Protein 5Z11 (pdb70)

Foldseek 3Di:
DDDAAEDEWFDKDKAFFPPDDDQFKKWKWWQDVVGIGGAFIHGQQHTPGGPDDPVQWDFDCPPSGTIIIGRTDDQVPPFGKMWMWGDDPNDTDTTDIHGYHYDD/DAEDEWFDKDKDFFPDDDDQFKKWKWWQDPVGIGGAFIDGQQHTDGGPDDPVAWDFDCPPRGTMIMGRTDDQVPPFGKMWMWTDDPNDTDITDIDGYHYD

Radius of gyration: 17.41 Å; Cα contacts (8 Å, |Δi|>4): 482; chains: 2; bounding box: 46×42×44 Å

Secondary structure (DSSP, 8-state):
----EEE-TT--EEE---SPP-S--EEEEEEETTEEEEEEEEETTEEEEE-S-TTTEEEE-GGG--EEEESS--HHHH-EEEEEEEEETTEEEEPPPEEEEE--/-EE--TT--EEE---PPP-S--EEEEEEETTEEEEEEEEETTEEEEE-S-TTTEEEE-GGGS-EEEESS--HHHH-EEEEEEEEETTEEEE---EEEE--

Nearest PDB structures (foldseek):
  5z11-assembly1_B  TM=1.006E+00  e=3.125E-18  Ctenopharyngodon idella
  4nhu-assembly2_D  TM=8.038E-01  e=1.994E-06  unclassified
  6dfx-assembly2_J  TM=8.408E-01  e=5.253E-06  Homo sapiens
  2aq1-assembly3_E  TM=8.014E-01  e=2.906E-06  Mus musculus
  8xub-assembly4_H  TM=8.271E-01  e=7.657E-06  Homo sapiens

Solvent-accessible surface area: 11193 Å² total; per-residue (Å²): 126,79,106,48,152,100,17,114,94,44,60,141,2,117,3,85,21,110,39,195,91,67,35,36,24,18,0,4,0,16,13,33,128,173,17,22,58,12,1,0,0,5,89,52,52,90,78,92,41,64,72,26,77,92,130,104,29,50,26,36,55,106,112,48,106,15,37,0,29,2,84,47,0,94,63,152,76,3,18,7,19,4,3,5,0,14,38,87,79,62,32,1,91,36,6,44,37,34,46,2,68,11,98,167,79,141,111,11,145,105,40,74,170,4,102,3,67,33,111,41,173,178,63,40,37,19,18,0,5,0,10,10,33,78,201,16,22,55,13,2,0,0,5,89,70,57,90,86,93,41,61,74,28,77,84,124,104,26,57,22,35,48,109,104,85,100,24,18,0,32,3,97,48,0,89,85,201,68,3,20,8,26,4,4,5,0,11,44,80,73,63,32,2,86,38,9,40,56,38,139,1,57,12,157

InterPro domains:
  IPR007110 Immunoglobulin-like domain [PS50835] (25-106)
  IPR013106 Immunoglobulin V-set domain [PF07686] (24-115)
  IPR013783 Immunoglobulin-like fold [G3DSA:2.60.40.10] (18-117)
  IPR015468 CD8 alpha subunit [PTHR10441] (17-199)
  IPR036179 Immunoglobulin-like domain superfamily [SSF48726] (21-116)

Organism: Ctenopharyngodon idella (NCBI:txid7959)

B-factor: mean 51.98, std 17.8, range [22.5, 129.47]

Sequence (204 aa):
GVSARIYKEGEKVQVDCDLKQSGTLTFWFRINSKGADYLFSVKSADIKENDLNSEHYTVNTNSGKVQLDIKSFKKKTDSGVYVCCAAMNSNKLFFGGLTRIEGEPARIYKEGEKVQVDCDLKQSGTLTFWFRINSKGADYLFSVKSADIKENDLNSEHYTVNTNSGKVQLDIKSFKKKTDSGVYVCAAMNSNKLFFGGLTRIEGE

Structure (mmCIF, N/CA/C/O backbone):
data_5Z11
#
_entry.id   5Z11
#
_cell.length_a   47.910
_cell.length_b   47.910
_cell.length_c   242.970
_cell.angle_alpha   90.00
_cell.angle_beta   90.00
_cell.angle_gamma   90.00
#
_symmetry.space_group_name_H-M   'P 41 21 2'
#
loop_
_entity.id
_entity.type
_entity.pdbx_description
1 polymer 'CD8 alpha chain'
2 water water
#
loop_
_atom_site.group_PDB
_atom_site.id
_atom_site.type_symbol
_atom_site.label_atom_id
_atom_site.label_alt_id
_atom_site.label_comp_id
_atom_site.label_asym_id
_atom_site.label_entity_id
_atom_site.label_seq_id
_atom_site.pdbx_PDB_ins_code
_atom_site.Cartn_x
_atom_site.Cartn_y
_atom_site.Cartn_z
_atom_site.occupancy
_atom_site.B_iso_or_equiv
_atom_site.auth_seq_id
_atom_site.auth_comp_id
_atom_site.auth_asym_id
_atom_site.auth_atom_id
_atom_site.pdbx_PDB_model_num
ATOM 1 N N . GLY A 1 6 ? -1.871 13.083 1.961 1.00 63.56 7 GLY A N 1
ATOM 2 C CA . GLY A 1 6 ? -1.490 11.614 1.968 1.00 67.14 7 GLY A CA 1
ATOM 3 C C . GLY A 1 6 ? -0.439 11.206 3.005 1.00 66.92 7 GLY A C 1
ATOM 4 O O . GLY A 1 6 ? -0.177 11.964 3.946 1.00 72.33 7 GLY A O 1
ATOM 5 N N . VAL A 1 7 ? 0.153 10.011 2.839 1.00 61.35 8 VAL A N 1
ATOM 6 C CA . VAL A 1 7 ? 1.170 9.455 3.768 1.00 55.25 8 VAL A CA 1
ATOM 7 C C . VAL A 1 7 ? 2.242 8.666 3.019 1.00 49.02 8 VAL A C 1
ATOM 8 O O . VAL A 1 7 ? 1.907 7.710 2.321 1.00 48.69 8 VAL A O 1
ATOM 12 N N . SER A 1 8 ? 3.526 8.990 3.159 1.00 50.45 9 SER A N 1
ATOM 13 C CA . SER A 1 8 ? 4.538 8.239 2.382 1.00 54.95 9 SER A CA 1
ATOM 14 C C . SER A 1 8 ? 4.851 6.889 3.020 1.00 52.27 9 SER A C 1
ATOM 15 O O . SER A 1 8 ? 4.772 6.742 4.211 1.00 54.14 9 SER A O 1
ATOM 18 N N . ALA A 1 9 ? 5.125 5.902 2.178 1.00 47.38 10 ALA A N 1
ATOM 19 C CA . ALA A 1 9 ? 5.353 4.512 2.570 1.00 43.31 10 ALA A CA 1
ATOM 20 C C . ALA A 1 9 ? 6.271 3.795 1.559 1.00 47.87 10 ALA A C 1
ATOM 21 O O . ALA A 1 9 ? 6.481 4.272 0.437 1.00 50.07 10 ALA A O 1
ATOM 23 N N . ARG A 1 10 ? 6.821 2.659 1.968 1.00 45.96 11 ARG A N 1
ATOM 24 C CA . ARG A 1 10 ? 7.568 1.770 1.104 1.00 45.19 11 ARG A CA 1
ATOM 25 C C . ARG A 1 10 ? 6.868 0.431 0.920 1.00 46.60 11 ARG A C 1
ATOM 26 O O . ARG A 1 10 ? 6.328 -0.154 1.864 1.00 38.19 11 ARG A O 1
ATOM 34 N N . ILE A 1 11 ? 6.882 -0.034 -0.330 1.00 47.75 12 ILE A N 1
ATOM 35 C CA . ILE A 1 11 ? 6.158 -1.214 -0.749 1.00 49.09 12 ILE A CA 1
ATOM 36 C C . ILE A 1 11 ? 7.190 -2.258 -1.005 1.00 44.92 12 ILE A C 1
ATOM 37 O O . ILE A 1 11 ? 8.228 -1.965 -1.600 1.00 45.00 12 ILE A O 1
ATOM 42 N N . TYR A 1 12 ? 6.910 -3.467 -0.501 1.00 50.10 13 TYR A N 1
ATOM 43 C CA . TYR A 1 12 ? 7.838 -4.614 -0.565 1.00 44.62 13 TYR A CA 1
ATOM 44 C C . TYR A 1 12 ? 7.074 -5.827 -1.085 1.00 44.14 13 TYR A C 1
ATOM 45 O O . TYR A 1 12 ? 5.903 -6.045 -0.737 1.00 48.73 13 TYR A O 1
ATOM 54 N N . LYS A 1 13 ? 7.751 -6.650 -1.885 1.00 55.93 14 LYS A N 1
ATOM 55 C CA . LYS A 1 13 ? 7.219 -7.942 -2.323 1.00 58.96 14 LYS A CA 1
ATOM 56 C C . LYS A 1 13 ? 7.559 -8.953 -1.248 1.00 59.75 14 LYS A C 1
ATOM 57 O O . LYS A 1 13 ? 8.535 -8.753 -0.508 1.00 56.20 14 LYS A O 1
ATOM 63 N N . GLU A 1 14 ? 6.777 -10.036 -1.184 1.00 52.73 15 GLU A N 1
ATOM 64 C CA . GLU A 1 14 ? 7.032 -11.122 -0.274 1.00 55.79 15 GLU A CA 1
ATOM 65 C C . GLU A 1 14 ? 8.436 -11.589 -0.489 1.00 52.08 15 GLU A C 1
ATOM 66 O O . GLU A 1 14 ? 8.868 -11.651 -1.614 1.00 50.53 15 GLU A O 1
ATOM 72 N N . GLY A 1 15 ? 9.186 -11.824 0.589 1.00 57.44 16 GLY A N 1
ATOM 73 C CA . GLY A 1 15 ? 10.565 -12.360 0.490 1.00 49.81 16 GLY A CA 1
ATOM 74 C C . GLY A 1 15 ? 11.659 -11.331 0.277 1.00 55.48 16 GLY A C 1
ATOM 75 O O . GLY A 1 15 ? 12.859 -11.680 0.327 1.00 47.91 16 GLY A O 1
ATOM 76 N N . GLU A 1 16 ? 11.314 -10.059 0.049 1.00 50.69 17 GLU A N 1
ATOM 77 C CA . GLU A 1 16 ? 12.375 -9.031 -0.004 1.00 53.53 17 GLU A CA 1
ATOM 78 C C . GLU A 1 16 ? 12.994 -8.787 1.431 1.00 49.36 17 GLU A C 1
ATOM 79 O O . GLU A 1 16 ? 12.289 -8.886 2.443 1.00 44.25 17 GLU A O 1
ATOM 85 N N . LYS A 1 17 ? 14.288 -8.465 1.485 1.00 56.53 18 LYS A N 1
ATOM 86 C CA . LYS A 1 17 ? 14.951 -7.866 2.646 1.00 59.04 18 LYS A CA 1
ATOM 87 C C . LYS A 1 17 ? 14.366 -6.463 2.876 1.00 62.02 18 LYS A C 1
ATOM 88 O O . LYS A 1 17 ? 14.096 -5.756 1.914 1.00 59.63 18 LYS A O 1
ATOM 94 N N . VAL A 1 18 ? 14.218 -6.070 4.147 1.00 53.08 19 VAL A N 1
ATOM 95 C CA . VAL A 1 18 ? 13.854 -4.726 4.540 1.00 46.12 19 VAL A CA 1
ATOM 96 C C . VAL A 1 18 ? 14.835 -4.236 5.579 1.00 42.53 19 VAL A C 1
ATOM 97 O O . VAL A 1 18 ? 15.136 -4.941 6.508 1.00 44.70 19 VAL A O 1
ATOM 101 N N . GLN A 1 19 ? 15.316 -3.024 5.441 1.00 42.94 20 GLN A N 1
ATOM 102 C CA . GLN A 1 19 ? 16.167 -2.404 6.453 1.00 51.18 20 GLN A CA 1
ATOM 103 C C . GLN A 1 19 ? 15.326 -1.273 7.002 1.00 52.23 20 GLN A C 1
ATOM 104 O O . GLN A 1 19 ? 14.930 -0.415 6.207 1.00 49.50 20 GLN A O 1
ATOM 110 N N . VAL A 1 20 ? 15.099 -1.238 8.326 1.00 44.80 21 VAL A N 1
ATOM 111 C CA . VAL A 1 20 ? 14.427 -0.094 8.994 1.00 40.35 21 VAL A CA 1
ATOM 112 C C . VAL A 1 20 ? 15.414 0.738 9.766 1.00 37.51 21 VAL A C 1
ATOM 113 O O . VAL A 1 20 ? 16.113 0.229 10.666 1.00 36.24 21 VAL A O 1
ATOM 117 N N . ASP A 1 21 ? 15.462 2.019 9.457 1.00 37.84 22 ASP A N 1
ATOM 118 C CA . ASP A 1 21 ? 16.359 2.958 10.164 1.00 44.91 22 ASP A CA 1
ATOM 119 C C . ASP A 1 21 ? 15.653 3.841 11.234 1.00 44.01 22 ASP A C 1
ATOM 120 O O . ASP A 1 21 ? 14.449 3.865 11.344 1.00 42.81 22 ASP A O 1
ATOM 125 N N . CYS A 1 22 ? 16.466 4.572 11.979 1.00 49.80 23 CYS A N 1
ATOM 126 C CA . CYS A 1 22 ? 16.054 5.487 13.010 1.00 49.51 23 CYS A CA 1
ATOM 127 C C . CYS A 1 22 ? 16.839 6.793 12.841 1.00 50.02 23 CYS A C 1
ATOM 128 O O . CYS A 1 22 ? 18.054 6.814 13.031 1.00 42.93 23 CYS A O 1
ATOM 131 N N . ASP A 1 23 ? 16.133 7.891 12.552 1.00 49.34 24 ASP A N 1
ATOM 132 C CA . ASP A 1 23 ? 16.785 9.216 12.380 1.00 48.06 24 ASP A CA 1
ATOM 133 C C . ASP A 1 23 ? 16.982 10.013 13.672 1.00 50.62 24 ASP A C 1
ATOM 134 O O . ASP A 1 23 ? 17.279 11.206 13.622 1.00 55.01 24 ASP A O 1
ATOM 139 N N . LEU A 1 24 ? 16.770 9.404 14.835 1.00 47.16 25 LEU A N 1
ATOM 140 C CA . LEU A 1 24 ? 17.103 10.080 16.072 1.00 51.99 25 LEU A CA 1
ATOM 141 C C . LEU A 1 24 ? 18.627 10.372 16.126 1.00 55.26 25 LEU A C 1
ATOM 142 O O . LEU A 1 24 ? 19.458 9.557 15.731 1.00 49.91 25 LEU A O 1
ATOM 147 N N . LYS A 1 25 ? 18.982 11.537 16.629 1.00 62.16 26 LYS A N 1
ATOM 148 C CA . LYS A 1 25 ? 20.376 11.878 16.846 1.00 62.63 26 LYS A CA 1
ATOM 149 C C . LYS A 1 25 ? 20.926 10.837 17.802 1.00 63.31 26 LYS A C 1
ATOM 150 O O . LYS A 1 25 ? 20.273 10.489 18.772 1.00 57.11 26 LYS A O 1
ATOM 156 N N . GLN A 1 26 ? 22.105 10.296 17.514 1.00 68.70 27 GLN A N 1
ATOM 157 C CA . GLN A 1 26 ? 22.710 9.284 18.401 1.00 71.84 27 GLN A CA 1
ATOM 158 C C . GLN A 1 26 ? 23.175 10.006 19.670 1.00 62.47 27 GLN A C 1
ATOM 159 O O . GLN A 1 26 ? 23.889 10.984 19.604 1.00 70.72 27 GLN A O 1
ATOM 165 N N . SER A 1 27 ? 22.606 9.597 20.785 1.00 57.35 28 SER A N 1
ATOM 166 C CA . SER A 1 27 ? 23.082 9.864 22.124 1.00 63.53 28 SER A CA 1
ATOM 167 C C . SER A 1 27 ? 23.158 8.456 22.720 1.00 60.42 28 SER A C 1
ATOM 168 O O . SER A 1 27 ? 22.984 7.459 22.011 1.00 70.68 28 SER A O 1
ATOM 171 N N . GLY A 1 28 ? 23.391 8.327 24.000 1.00 52.86 29 GLY A N 1
ATOM 172 C CA . GLY A 1 28 ? 23.549 6.960 24.555 1.00 51.35 29 GLY A CA 1
ATOM 173 C C . GLY A 1 28 ? 22.363 6.656 25.447 1.00 49.27 29 GLY A C 1
ATOM 174 O O . GLY A 1 28 ? 22.508 6.074 26.513 1.00 48.25 29 GLY A O 1
ATOM 175 N N . THR A 1 29 ? 21.190 7.051 24.976 1.00 44.84 30 THR A N 1
ATOM 176 C CA . THR A 1 29 ? 19.953 6.945 25.718 1.00 46.32 30 THR A CA 1
ATOM 177 C C . THR A 1 29 ? 19.215 5.700 25.263 1.00 38.54 30 THR A C 1
ATOM 178 O O . THR A 1 29 ? 19.187 5.323 24.072 1.00 34.38 30 THR A O 1
ATOM 182 N N . LEU A 1 30 ? 18.661 5.003 26.214 1.00 36.22 31 LEU A N 1
ATOM 183 C CA . LEU A 1 30 ? 17.877 3.818 25.890 1.00 33.66 31 LEU A CA 1
ATOM 184 C C . LEU A 1 30 ? 16.768 4.137 24.887 1.00 32.90 31 LEU A C 1
ATOM 185 O O . LEU A 1 30 ? 16.099 5.149 25.020 1.00 31.29 31 LEU A O 1
ATOM 190 N N . THR A 1 31 ? 16.611 3.298 23.869 1.00 32.45 32 THR A N 1
ATOM 191 C CA . THR A 1 31 ? 15.781 3.604 22.718 1.00 34.66 32 THR A CA 1
ATOM 192 C C . THR A 1 31 ? 14.940 2.374 22.410 1.00 38.07 32 THR A C 1
ATOM 193 O O . THR A 1 31 ? 15.493 1.283 22.259 1.00 33.12 32 THR A O 1
ATOM 197 N N . PHE A 1 32 ? 13.610 2.560 22.384 1.00 34.23 33 PHE A N 1
ATOM 198 C CA . PHE A 1 32 ? 12.662 1.449 22.235 1.00 31.76 33 PHE A CA 1
ATOM 199 C C . PHE A 1 32 ? 12.256 1.415 20.808 1.00 30.43 33 PHE A C 1
ATOM 200 O O . PHE A 1 32 ? 11.926 2.465 20.256 1.00 34.69 33 PHE A O 1
ATOM 208 N N . TRP A 1 33 ? 12.267 0.230 20.199 1.00 28.93 34 TRP A N 1
ATOM 209 C CA . TRP A 1 33 ? 11.821 0.080 18.829 1.00 32.24 34 TRP A CA 1
ATOM 210 C C . TRP A 1 33 ? 10.544 -0.758 18.839 1.00 31.36 34 TRP A C 1
ATOM 211 O O . TRP A 1 33 ? 10.497 -1.767 19.532 1.00 31.04 34 TRP A O 1
ATOM 222 N N . PHE A 1 34 ? 9.514 -0.280 18.143 1.00 31.09 35 PHE A N 1
ATOM 223 C CA . PHE A 1 34 ? 8.254 -1.010 18.046 1.00 33.35 35 PHE A CA 1
ATOM 224 C C . PHE A 1 34 ? 7.522 -0.678 16.768 1.00 33.05 35 PHE A C 1
ATOM 225 O O . PHE A 1 34 ? 7.942 0.172 15.982 1.00 31.52 35 PHE A O 1
ATOM 233 N N . ARG A 1 35 ? 6.459 -1.428 16.517 1.00 34.52 36 ARG A N 1
ATOM 234 C CA . ARG A 1 35 ? 5.655 -1.221 15.351 1.00 37.70 36 ARG A CA 1
ATOM 235 C C . ARG A 1 35 ? 4.180 -1.272 15.674 1.00 37.94 36 ARG A C 1
ATOM 236 O O . ARG A 1 35 ? 3.789 -1.986 16.568 1.00 39.31 36 ARG A O 1
ATOM 244 N N . ILE A 1 36 ? 3.392 -0.474 14.956 1.00 39.77 37 ILE A N 1
ATOM 245 C CA . ILE A 1 36 ? 1.951 -0.469 15.066 1.00 41.63 37 ILE A CA 1
ATOM 246 C C . ILE A 1 36 ? 1.327 -0.983 13.742 1.00 45.86 37 ILE A C 1
ATOM 247 O O . ILE A 1 36 ? 1.675 -0.505 12.662 1.00 50.02 37 ILE A O 1
ATOM 252 N N . ASN A 1 37 ? 0.438 -1.966 13.840 1.00 49.26 38 ASN A N 1
ATOM 253 C CA . ASN A 1 37 ? -0.330 -2.525 12.709 1.00 52.84 38 ASN A CA 1
ATOM 254 C C . ASN A 1 37 ? -1.806 -2.517 13.151 1.00 60.92 38 ASN A C 1
ATOM 255 O O . ASN A 1 37 ? -2.117 -1.935 14.170 1.00 58.33 38 ASN A O 1
ATOM 260 N N . SER A 1 38 ? -2.727 -3.121 12.404 1.00 71.98 39 SER A N 1
ATOM 261 C CA . SER A 1 38 ? -4.149 -3.138 12.824 1.00 74.12 39 SER A CA 1
ATOM 262 C C . SER A 1 38 ? -4.485 -4.145 13.961 1.00 68.22 39 SER A C 1
ATOM 263 O O . SER A 1 38 ? -5.579 -4.068 14.552 1.00 69.12 39 SER A O 1
ATOM 266 N N . LYS A 1 39 ? -3.544 -5.030 14.301 1.00 69.88 40 LYS A N 1
ATOM 267 C CA . LYS A 1 39 ? -3.661 -5.898 15.498 1.00 70.33 40 LYS A CA 1
ATOM 268 C C . LYS A 1 39 ? -3.273 -5.211 16.808 1.00 63.54 40 LYS A C 1
ATOM 269 O O . LYS A 1 39 ? -3.460 -5.802 17.852 1.00 71.08 40 LYS A O 1
ATOM 275 N N . GLY A 1 40 ? -2.680 -4.018 16.770 1.00 54.44 41 GLY A N 1
ATOM 276 C CA . GLY A 1 40 ? -2.082 -3.425 17.978 1.00 53.11 41 GLY A CA 1
ATOM 277 C C . GLY A 1 40 ? -0.660 -2.899 17.813 1.00 48.52 41 GLY A C 1
ATOM 278 O O . GLY A 1 40 ? -0.146 -2.725 16.719 1.00 39.52 41 GLY A O 1
ATOM 279 N N . ALA A 1 41 ? -0.044 -2.571 18.938 1.00 49.55 42 ALA A N 1
ATOM 280 C CA . ALA A 1 41 ? 1.342 -2.194 18.978 1.00 42.11 42 ALA A CA 1
ATOM 281 C C . ALA A 1 41 ? 2.130 -3.432 19.363 1.00 42.56 42 ALA A C 1
ATOM 282 O O . ALA A 1 41 ? 1.717 -4.187 20.204 1.00 49.35 42 ALA A O 1
ATOM 284 N N . ASP A 1 42 ? 3.248 -3.658 18.715 1.00 42.60 43 ASP A N 1
ATOM 285 C CA . ASP A 1 42 ? 4.050 -4.849 18.917 1.00 43.88 43 ASP A CA 1
ATOM 286 C C . ASP A 1 42 ? 5.512 -4.341 19.224 1.00 40.42 43 ASP A C 1
ATOM 287 O O . ASP A 1 42 ? 6.163 -3.658 18.437 1.00 34.70 43 ASP A O 1
ATOM 292 N N . TYR A 1 43 ? 5.960 -4.643 20.411 1.00 35.07 44 TYR A N 1
ATOM 293 C CA . TYR A 1 43 ? 7.293 -4.351 20.845 1.00 42.40 44 TYR A CA 1
ATOM 294 C C . TYR A 1 43 ? 8.323 -5.214 20.100 1.00 38.59 44 TYR A C 1
ATOM 295 O O . TYR A 1 43 ? 8.073 -6.366 19.875 1.00 34.72 44 TYR A O 1
ATOM 304 N N . LEU A 1 44 ? 9.440 -4.606 19.704 1.00 30.59 45 LEU A N 1
ATOM 305 C CA . LEU A 1 44 ? 10.449 -5.306 18.984 1.00 32.93 45 LEU A CA 1
ATOM 306 C C . LEU A 1 44 ? 11.713 -5.477 19.805 1.00 34.65 45 LEU A C 1
ATOM 307 O O . LEU A 1 44 ? 12.001 -6.588 20.210 1.00 31.93 45 LEU A O 1
ATOM 312 N N . PHE A 1 45 ? 12.476 -4.395 20.006 1.00 31.60 46 PHE A N 1
ATOM 313 C CA . PHE A 1 45 ? 13.718 -4.527 20.780 1.00 32.39 46 PHE A CA 1
ATOM 314 C C . PHE A 1 45 ? 14.085 -3.193 21.353 1.00 27.30 46 PHE A C 1
ATOM 315 O O . PHE A 1 45 ? 13.529 -2.193 21.026 1.00 31.57 46 PHE A O 1
ATOM 323 N N . SER A 1 46 ? 15.018 -3.180 22.252 1.00 32.58 47 SER A N 1
ATOM 324 C CA . SER A 1 46 ? 15.541 -1.934 22.698 1.00 36.00 47 SER A CA 1
ATOM 325 C C . SER A 1 46 ? 17.059 -1.974 22.796 1.00 35.46 47 SER A C 1
ATOM 326 O O . SER A 1 46 ? 17.663 -3.051 22.901 1.00 33.91 47 SER A O 1
ATOM 329 N N . VAL A 1 47 ? 17.657 -0.796 22.668 1.00 35.66 48 VAL A N 1
ATOM 330 C CA . VAL A 1 47 ? 19.099 -0.669 22.481 1.00 38.43 48 VAL A CA 1
ATOM 331 C C . VAL A 1 47 ? 19.602 0.596 23.165 1.00 37.76 48 VAL A C 1
ATOM 332 O O . VAL A 1 47 ? 18.846 1.571 23.316 1.00 39.58 48 VAL A O 1
ATOM 336 N N . LYS A 1 48 ? 20.799 0.525 23.718 1.00 38.41 49 LYS A N 1
ATOM 337 C CA . LYS A 1 48 ? 21.433 1.700 24.374 1.00 42.26 49 LYS A CA 1
ATOM 338 C C . LYS A 1 48 ? 22.792 1.792 23.703 1.00 40.66 49 LYS A C 1
ATOM 339 O O . LYS A 1 48 ? 23.594 0.873 23.847 1.00 39.72 49 LYS A O 1
ATOM 345 N N . SER A 1 49 ? 23.004 2.853 22.920 1.00 41.16 50 SER A N 1
ATOM 346 C CA . SER A 1 49 ? 24.150 2.926 21.998 1.00 51.96 50 SER A CA 1
ATOM 347 C C . SER A 1 49 ? 24.126 1.711 21.080 1.00 47.36 50 SER A C 1
ATOM 348 O O . SER A 1 49 ? 23.153 1.552 20.329 1.00 53.23 50 SER A O 1
ATOM 351 N N . ALA A 1 50 ? 25.132 0.833 21.175 1.00 49.00 51 ALA A N 1
ATOM 352 C CA . ALA A 1 50 ? 25.198 -0.397 20.352 1.00 50.82 51 ALA A CA 1
ATOM 353 C C . ALA A 1 50 ? 24.784 -1.712 21.081 1.00 45.18 51 ALA A C 1
ATOM 354 O O . ALA A 1 50 ? 24.785 -2.759 20.479 1.00 47.93 51 ALA A O 1
ATOM 356 N N . ASP A 1 51 ? 24.438 -1.630 22.362 1.00 48.22 52 ASP A N 1
ATOM 357 C CA . ASP A 1 51 ? 24.190 -2.774 23.244 1.00 47.92 52 ASP A CA 1
ATOM 358 C C . ASP A 1 51 ? 22.688 -3.083 23.283 1.00 46.05 52 ASP A C 1
ATOM 359 O O . ASP A 1 51 ? 21.884 -2.196 23.689 1.00 38.12 52 ASP A O 1
ATOM 364 N N . ILE A 1 52 ? 22.307 -4.300 22.878 1.00 43.76 53 ILE A N 1
ATOM 365 C CA . ILE A 1 52 ? 20.919 -4.782 23.066 1.00 42.62 53 ILE A CA 1
ATOM 366 C C . ILE A 1 52 ? 20.601 -4.808 24.538 1.00 40.04 53 ILE A C 1
ATOM 367 O O . ILE A 1 52 ? 21.363 -5.349 25.331 1.00 41.17 53 ILE A O 1
ATOM 372 N N . LYS A 1 53 ? 19.479 -4.220 24.926 1.00 35.83 54 LYS A N 1
ATOM 373 C CA . LYS A 1 53 ? 19.037 -4.351 26.316 1.00 34.87 54 LYS A CA 1
ATOM 374 C C . LYS A 1 53 ? 17.876 -5.322 26.465 1.00 37.18 54 LYS A C 1
ATOM 375 O O . LYS A 1 53 ? 17.741 -5.951 27.514 1.00 36.12 54 LYS A O 1
ATOM 381 N N . GLU A 1 54 ? 17.039 -5.460 25.440 1.00 37.45 55 GLU A N 1
ATOM 382 C CA . GLU A 1 54 ? 15.982 -6.480 25.429 1.00 38.16 55 GLU A CA 1
ATOM 383 C C . GLU A 1 54 ? 15.596 -6.714 23.947 1.00 39.85 55 GLU A C 1
ATOM 384 O O . GLU A 1 54 ? 15.589 -5.776 23.155 1.00 44.60 55 GLU A O 1
ATOM 390 N N . ASN A 1 55 ? 15.393 -7.965 23.561 1.00 35.69 56 ASN A N 1
ATOM 391 C CA . ASN A 1 55 ? 15.058 -8.302 22.177 1.00 35.17 56 ASN A CA 1
ATOM 392 C C . ASN A 1 55 ? 13.975 -9.346 22.233 1.00 36.49 56 ASN A C 1
ATOM 393 O O . ASN A 1 55 ? 14.221 -10.445 22.712 1.00 36.23 56 ASN A O 1
ATOM 398 N N . ASP A 1 56 ? 12.800 -9.019 21.690 1.00 37.74 57 ASP A N 1
ATOM 399 C CA . ASP A 1 56 ? 11.712 -9.985 21.535 1.00 35.94 57 ASP A CA 1
ATOM 400 C C . ASP A 1 56 ? 11.691 -10.641 20.199 1.00 40.89 57 ASP A C 1
ATOM 401 O O . ASP A 1 56 ? 10.812 -11.431 19.968 1.00 41.57 57 ASP A O 1
ATOM 406 N N . LEU A 1 57 ? 12.608 -10.277 19.306 1.00 42.97 58 LEU A N 1
ATOM 407 C CA . LEU A 1 57 ? 12.686 -10.839 17.969 1.00 44.52 58 LEU A CA 1
ATOM 408 C C . LEU A 1 57 ? 13.469 -12.172 17.963 1.00 48.82 58 LEU A C 1
ATOM 409 O O . LEU A 1 57 ? 14.497 -12.312 18.582 1.00 53.31 58 LEU A O 1
ATOM 414 N N . ASN A 1 58 ? 12.922 -13.117 17.224 1.00 57.40 59 ASN A N 1
ATOM 415 C CA . ASN A 1 58 ? 13.533 -14.352 16.776 1.00 51.79 59 ASN A CA 1
ATOM 416 C C . ASN A 1 58 ? 14.645 -14.027 15.763 1.00 56.19 59 ASN A C 1
ATOM 417 O O . ASN A 1 58 ? 14.332 -13.546 14.666 1.00 49.65 59 ASN A O 1
ATOM 422 N N . SER A 1 59 ? 15.919 -14.233 16.156 1.00 50.64 60 SER A N 1
ATOM 423 C CA . SER A 1 59 ? 17.101 -14.197 15.265 1.00 53.09 60 SER A CA 1
ATOM 424 C C . SER A 1 59 ? 17.026 -14.879 13.872 1.00 53.01 60 SER A C 1
ATOM 425 O O . SER A 1 59 ? 17.778 -14.512 12.971 1.00 43.69 60 SER A O 1
ATOM 428 N N . GLU A 1 60 ? 16.208 -15.910 13.721 1.00 56.59 61 GLU A N 1
ATOM 429 C CA . GLU A 1 60 ? 16.083 -16.582 12.410 1.00 68.31 61 GLU A CA 1
ATOM 430 C C . GLU A 1 60 ? 15.534 -15.633 11.313 1.00 66.22 61 GLU A C 1
ATOM 431 O O . GLU A 1 60 ? 15.976 -15.682 10.169 1.00 62.63 61 GLU A O 1
ATOM 437 N N . HIS A 1 61 ? 14.596 -14.767 11.706 1.00 57.37 62 HIS A N 1
ATOM 438 C CA . HIS A 1 61 ? 13.844 -13.901 10.822 1.00 51.57 62 HIS A CA 1
ATOM 439 C C . HIS A 1 61 ? 14.214 -12.401 10.885 1.00 51.72 62 HIS A C 1
ATOM 440 O O . HIS A 1 61 ? 13.852 -11.643 9.971 1.00 52.84 62 HIS A O 1
ATOM 447 N N . TYR A 1 62 ? 14.881 -11.958 11.966 1.00 50.02 63 TYR A N 1
ATOM 448 C CA . TYR A 1 62 ? 15.184 -10.540 12.203 1.00 44.97 63 TYR A CA 1
ATOM 449 C C . TYR A 1 62 ? 16.575 -10.381 12.779 1.00 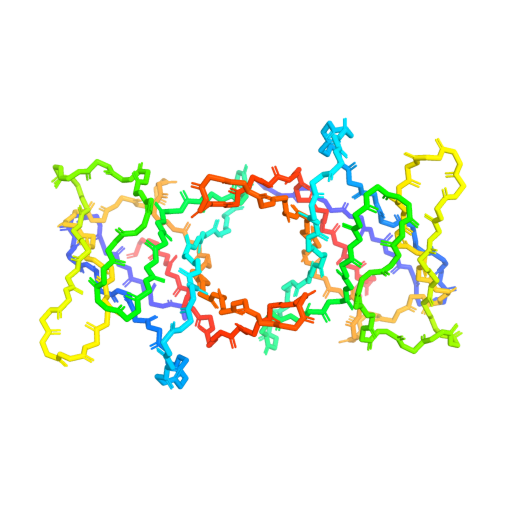47.33 63 TYR A C 1
ATOM 450 O O . TYR A 1 62 ? 16.975 -11.125 13.662 1.00 49.32 63 TYR A O 1
ATOM 459 N N . THR A 1 63 ? 17.292 -9.369 12.319 1.00 45.42 64 THR A N 1
ATOM 460 C CA . THR A 1 63 ? 18.618 -9.108 12.809 1.00 44.70 64 THR A CA 1
ATOM 461 C C . THR A 1 63 ? 18.684 -7.648 13.225 1.00 49.40 64 THR A C 1
ATOM 462 O O . THR A 1 63 ? 18.297 -6.762 12.460 1.00 52.46 64 THR A O 1
ATOM 466 N N . VAL A 1 64 ? 19.228 -7.406 14.410 1.00 44.63 65 VAL A N 1
ATOM 467 C CA . VAL A 1 64 ? 19.481 -6.075 14.888 1.00 45.87 65 VAL A CA 1
ATOM 468 C C . VAL A 1 64 ? 20.911 -5.755 14.507 1.00 47.25 65 VAL A C 1
ATOM 469 O O . VAL A 1 64 ? 21.835 -6.250 15.090 1.00 48.87 65 VAL A O 1
ATOM 473 N N . ASN A 1 65 ? 21.077 -4.883 13.534 1.00 57.08 66 ASN A N 1
ATOM 474 C CA . ASN A 1 65 ? 22.372 -4.610 13.002 1.00 55.61 66 ASN A CA 1
ATOM 475 C C . ASN A 1 65 ? 22.917 -3.341 13.575 1.00 54.04 66 ASN A C 1
ATOM 476 O O . ASN A 1 65 ? 22.311 -2.282 13.490 1.00 47.56 66 ASN A O 1
ATOM 481 N N . THR A 1 66 ? 24.103 -3.455 14.134 1.00 66.18 67 THR A N 1
ATOM 482 C CA . THR A 1 66 ? 24.724 -2.355 14.844 1.00 76.27 67 THR A CA 1
ATOM 483 C C . THR A 1 66 ? 26.043 -1.837 14.185 1.00 80.43 67 THR A C 1
ATOM 484 O O . THR A 1 66 ? 26.718 -0.978 14.770 1.00 77.59 67 THR A O 1
ATOM 488 N N . ASN A 1 67 ? 26.366 -2.316 12.965 1.00 88.44 68 ASN A N 1
ATOM 489 C CA . ASN A 1 67 ? 27.519 -1.806 12.161 1.00 95.88 68 ASN A CA 1
ATOM 490 C C . ASN A 1 67 ? 27.406 -0.292 11.991 1.00 102.35 68 ASN A C 1
ATOM 491 O O . ASN A 1 67 ? 26.298 0.232 11.818 1.00 99.00 68 ASN A O 1
ATOM 496 N N . SER A 1 68 ? 28.546 0.401 12.013 1.00 104.23 69 SER A N 1
ATOM 497 C CA . SER A 1 68 ? 28.605 1.868 11.802 1.00 103.62 69 SER A CA 1
ATOM 498 C C . SER A 1 68 ? 28.273 2.731 13.037 1.00 101.23 69 SER A C 1
ATOM 499 O O . SER A 1 68 ? 28.299 3.968 12.932 1.00 99.18 69 SER A O 1
ATOM 502 N N . GLY A 1 69 ? 27.951 2.116 14.181 1.00 102.69 70 GLY A N 1
ATOM 503 C CA . GLY A 1 69 ? 27.348 2.855 15.317 1.00 98.88 70 GLY A CA 1
ATOM 504 C C . GLY A 1 69 ? 25.997 3.531 15.028 1.00 93.81 70 GLY A C 1
ATOM 505 O O . GLY A 1 69 ? 25.623 4.505 15.710 1.00 89.16 70 GLY A O 1
ATOM 506 N N . LYS A 1 70 ? 25.295 3.045 13.991 1.00 79.49 71 LYS A N 1
ATOM 507 C CA . LYS A 1 70 ? 23.866 3.270 13.783 1.00 76.92 71 LYS A CA 1
ATOM 508 C C . LYS A 1 70 ? 23.223 1.900 14.013 1.00 65.11 71 LYS A C 1
ATOM 509 O O . LYS A 1 70 ? 23.850 0.876 13.758 1.00 74.79 71 LYS A O 1
ATOM 515 N N . VAL A 1 71 ? 22.006 1.874 14.542 1.00 53.48 72 VAL A N 1
ATOM 516 C CA . VAL A 1 71 ? 21.244 0.619 14.736 1.00 45.29 72 VAL A CA 1
ATOM 517 C C . VAL A 1 71 ? 20.272 0.580 13.598 1.00 39.95 72 VAL A C 1
ATOM 518 O O . VAL A 1 71 ? 19.595 1.580 13.333 1.00 42.52 72 VAL A O 1
ATOM 522 N N . GLN A 1 72 ? 20.198 -0.560 12.922 1.00 41.81 73 GLN A N 1
ATOM 523 C CA . GLN A 1 72 ? 19.126 -0.850 11.966 1.00 46.52 73 GLN A CA 1
ATOM 524 C C . GLN A 1 72 ? 18.452 -2.159 12.286 1.00 39.96 73 GLN A C 1
ATOM 525 O O . GLN A 1 72 ? 19.118 -3.100 12.688 1.00 45.83 73 GLN A O 1
ATOM 531 N N . LEU A 1 73 ? 17.158 -2.260 12.030 1.00 34.28 74 LEU A N 1
ATOM 532 C CA . LEU A 1 73 ? 16.490 -3.576 12.051 1.00 41.54 74 LEU A CA 1
ATOM 533 C C . LEU A 1 73 ? 16.526 -4.127 10.640 1.00 43.48 74 LEU A C 1
ATOM 534 O O . LEU A 1 73 ? 16.069 -3.449 9.718 1.00 47.09 74 LEU A O 1
ATOM 539 N N . ASP A 1 74 ? 17.034 -5.341 10.474 1.00 43.98 75 ASP A N 1
ATOM 540 C CA . ASP A 1 74 ? 17.030 -6.035 9.161 1.00 43.86 75 ASP A CA 1
ATOM 541 C C . ASP A 1 74 ? 15.981 -7.141 9.183 1.00 42.72 75 ASP A C 1
ATOM 542 O O . ASP A 1 74 ? 16.094 -8.102 9.951 1.00 44.05 75 ASP A O 1
ATOM 547 N N . ILE A 1 75 ? 14.939 -6.988 8.373 1.00 41.95 76 ILE A N 1
ATOM 548 C CA . ILE A 1 75 ? 13.950 -8.040 8.195 1.00 47.10 76 ILE A CA 1
ATOM 549 C C . ILE A 1 75 ? 14.497 -8.967 7.108 1.00 48.12 76 ILE A C 1
ATOM 550 O O . ILE A 1 75 ? 14.766 -8.516 6.017 1.00 53.54 76 ILE A O 1
ATOM 555 N N . LYS A 1 76 ? 14.682 -10.249 7.410 1.00 55.60 77 LYS A N 1
ATOM 556 C CA . LYS A 1 76 ? 15.366 -11.157 6.465 1.00 56.15 77 LYS A CA 1
ATOM 557 C C . LYS A 1 76 ? 14.524 -11.421 5.223 1.00 52.23 77 LYS A C 1
ATOM 558 O O . LYS A 1 76 ? 15.044 -11.457 4.144 1.00 48.78 77 LYS A O 1
ATOM 564 N N . SER A 1 77 ? 13.218 -11.533 5.372 1.00 49.10 78 SER A N 1
ATOM 565 C CA . SER A 1 77 ? 12.402 -11.927 4.284 1.00 45.69 78 SER A CA 1
ATOM 566 C C . SER A 1 77 ? 11.011 -11.409 4.601 1.00 48.15 78 SER A C 1
ATOM 567 O O . SER A 1 77 ? 10.302 -11.985 5.444 1.00 46.13 78 SER A O 1
ATOM 570 N N . PHE A 1 78 ? 10.628 -10.307 3.932 1.00 44.69 79 PHE A N 1
ATOM 571 C CA . PHE A 1 78 ? 9.387 -9.587 4.248 1.00 46.79 79 PHE A CA 1
ATOM 572 C C . PHE A 1 78 ? 8.176 -10.476 4.113 1.00 43.87 79 PHE A C 1
ATOM 573 O O . PHE A 1 78 ? 8.145 -11.287 3.205 1.00 58.34 79 PHE A O 1
ATOM 581 N N . LYS A 1 79 ? 7.193 -10.289 5.002 1.00 46.51 80 LYS A N 1
ATOM 582 C CA . LYS A 1 79 ? 5.891 -10.965 5.004 1.00 50.35 80 LYS A CA 1
ATOM 583 C C . LYS A 1 79 ? 4.804 -9.966 5.408 1.00 59.32 80 LYS A C 1
ATOM 584 O O . LYS A 1 79 ? 4.635 -9.627 6.592 1.00 64.95 80 LYS A O 1
ATOM 590 N N . LYS A 1 80 ? 4.053 -9.545 4.404 1.00 55.04 81 LYS A N 1
ATOM 591 C CA . LYS A 1 80 ? 3.005 -8.581 4.505 1.00 61.81 81 LYS A CA 1
ATOM 592 C C . LYS A 1 80 ? 2.059 -8.800 5.682 1.00 64.90 81 LYS A C 1
ATOM 593 O O . LYS A 1 80 ? 1.602 -7.832 6.276 1.00 60.52 81 LYS A O 1
ATOM 599 N N . LYS A 1 81 ? 1.731 -10.054 5.980 1.00 68.95 82 LYS A N 1
ATOM 600 C CA . LYS A 1 81 ? 0.745 -10.362 7.010 1.00 74.14 82 LYS A CA 1
ATOM 601 C C . LYS A 1 81 ? 1.247 -10.025 8.416 1.00 72.11 82 LYS A C 1
ATOM 602 O O . LYS A 1 81 ? 0.466 -9.597 9.274 1.00 75.41 82 LYS A O 1
ATOM 608 N N . THR A 1 82 ? 2.539 -10.229 8.651 1.00 63.29 83 THR A N 1
ATOM 609 C CA . THR A 1 82 ? 3.120 -9.925 9.941 1.00 64.54 83 THR A CA 1
ATOM 610 C C . THR A 1 82 ? 3.907 -8.604 9.962 1.00 49.93 83 THR A C 1
ATOM 611 O O . THR A 1 82 ? 3.976 -7.989 11.006 1.00 54.78 83 THR A O 1
ATOM 615 N N . ASP A 1 83 ? 4.526 -8.197 8.867 1.00 45.99 84 ASP A N 1
ATOM 616 C CA . ASP A 1 83 ? 5.580 -7.130 8.913 1.00 45.43 84 ASP A CA 1
ATOM 617 C C . ASP A 1 83 ? 5.108 -5.733 8.476 1.00 50.93 84 ASP A C 1
ATOM 618 O O . ASP A 1 83 ? 5.878 -4.755 8.577 1.00 53.85 84 ASP A O 1
ATOM 623 N N . SER A 1 84 ? 3.863 -5.621 8.007 1.00 45.00 85 SER A N 1
ATOM 624 C CA . SER A 1 84 ? 3.357 -4.334 7.558 1.00 51.00 85 SER A CA 1
ATOM 625 C C . SER A 1 84 ? 3.005 -3.476 8.766 1.00 44.51 85 SER A C 1
ATOM 626 O O . SER A 1 84 ? 2.497 -3.985 9.743 1.00 44.09 85 SER A O 1
ATOM 629 N N . GLY A 1 85 ? 3.276 -2.179 8.652 1.00 39.48 86 GLY A N 1
ATOM 630 C CA . GLY A 1 85 ? 2.792 -1.189 9.594 1.00 39.04 86 GLY A CA 1
ATOM 631 C C . GLY A 1 85 ? 3.774 -0.055 9.674 1.00 39.64 86 GLY A C 1
ATOM 632 O O . GLY A 1 85 ? 4.618 0.109 8.797 1.00 38.96 86 GLY A O 1
ATOM 633 N N . VAL A 1 86 ? 3.696 0.646 10.800 1.00 39.56 87 VAL A N 1
ATOM 634 C CA . VAL A 1 86 ? 4.410 1.867 11.077 1.00 35.87 87 VAL A CA 1
ATOM 635 C C . VAL A 1 86 ? 5.409 1.493 12.145 1.00 35.03 87 VAL A C 1
ATOM 636 O O . VAL A 1 86 ? 5.007 0.995 13.198 1.00 34.62 87 VAL A O 1
ATOM 640 N N . TYR A 1 87 ? 6.669 1.774 11.895 1.00 35.52 88 TYR A N 1
ATOM 641 C CA . TYR A 1 87 ? 7.788 1.422 12.757 1.00 35.76 88 TYR A CA 1
ATOM 642 C C . TYR A 1 87 ? 8.276 2.691 13.422 1.00 35.94 88 TYR A C 1
ATOM 643 O O . TYR A 1 87 ? 8.441 3.691 12.760 1.00 33.90 88 TYR A O 1
ATOM 652 N N . VAL A 1 88 ? 8.492 2.600 14.734 1.00 32.92 89 VAL A N 1
ATOM 653 C CA . VAL A 1 88 ? 8.749 3.712 15.586 1.00 35.86 89 VAL A CA 1
ATOM 654 C C . VAL A 1 88 ? 9.956 3.426 16.440 1.00 31.68 89 VAL A C 1
ATOM 655 O O . VAL A 1 88 ? 10.080 2.321 16.961 1.00 31.23 89 VAL A O 1
ATOM 659 N N . CYS A 1 89 ? 10.789 4.451 16.603 1.00 33.42 90 CYS A N 1
ATOM 660 C CA A CYS A 1 89 ? 11.880 4.440 17.559 0.40 38.31 90 CYS A CA 1
ATOM 661 C CA B CYS A 1 89 ? 11.872 4.440 17.558 0.60 38.85 90 CYS A CA 1
ATOM 662 C C . CYS A 1 89 ? 11.725 5.598 18.552 1.00 36.06 90 CYS A C 1
ATOM 663 O O . CYS A 1 89 ? 11.332 6.708 18.189 1.00 36.15 90 CYS A O 1
ATOM 668 N N . ALA A 1 90 ? 12.001 5.326 19.830 1.00 36.97 91 ALA A N 1
ATOM 669 C CA . ALA A 1 90 ? 11.698 6.291 20.870 1.00 34.44 91 ALA A CA 1
ATOM 670 C C . ALA A 1 90 ? 12.699 6.264 21.960 1.00 32.78 91 ALA A C 1
ATOM 671 O O . ALA A 1 90 ? 12.836 5.269 22.639 1.00 33.91 91 ALA A O 1
ATOM 673 N N . ALA A 1 91 ? 13.424 7.370 22.117 1.00 33.14 92 ALA A N 1
ATOM 674 C CA . ALA A 1 91 ? 14.425 7.484 23.172 1.00 32.28 92 ALA A CA 1
ATOM 675 C C . ALA A 1 91 ? 13.754 8.046 24.381 1.00 32.32 92 ALA A C 1
ATOM 676 O O . ALA A 1 91 ? 12.898 8.951 24.298 1.00 34.79 92 ALA A O 1
ATOM 678 N N . MET A 1 92 ? 14.196 7.581 25.518 1.00 33.32 93 MET A N 1
ATOM 67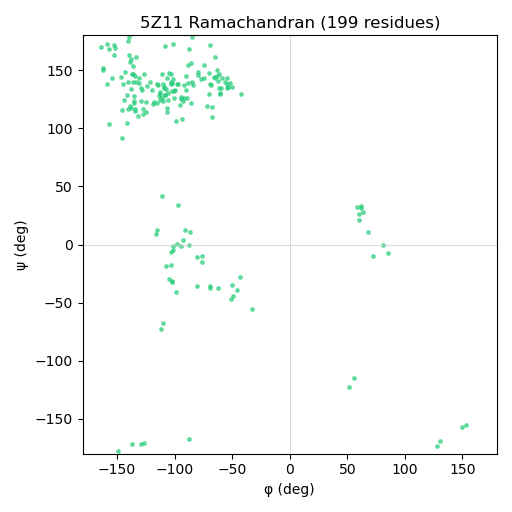9 C CA . MET A 1 92 ? 13.664 7.958 26.779 1.00 36.12 93 MET A CA 1
ATOM 680 C C . MET A 1 92 ? 14.614 8.854 27.574 1.00 37.10 93 MET A C 1
ATOM 681 O O . MET A 1 92 ? 15.706 8.477 27.844 1.00 31.72 93 MET A O 1
ATOM 686 N N . ASN A 1 93 ? 14.112 9.990 28.045 1.00 34.69 94 ASN A N 1
ATOM 687 C CA . ASN A 1 93 ? 14.838 10.841 28.927 1.00 38.76 94 ASN A CA 1
ATOM 688 C C . ASN A 1 93 ? 13.835 11.784 29.592 1.00 37.56 94 ASN A C 1
ATOM 689 O O . ASN A 1 93 ? 12.817 12.085 29.009 1.00 36.31 94 ASN A O 1
ATOM 694 N N . SER A 1 94 ? 14.119 12.221 30.810 1.00 37.60 95 SER A N 1
ATOM 695 C CA . SER A 1 94 ? 13.343 13.244 31.464 1.00 39.69 95 SER A CA 1
ATOM 696 C C . SER A 1 94 ? 11.909 12.815 31.664 1.00 41.17 95 SER A C 1
ATOM 697 O O . SER A 1 94 ? 10.994 13.648 31.602 1.00 37.20 95 SER A O 1
ATOM 700 N N . ASN A 1 95 ? 11.719 11.501 31.884 1.00 39.34 96 ASN A N 1
ATOM 701 C CA . ASN A 1 95 ? 10.400 10.894 32.024 1.00 36.78 96 ASN A CA 1
ATOM 702 C C . ASN A 1 95 ? 9.488 11.047 30.796 1.00 35.31 96 ASN A C 1
ATOM 703 O O . ASN A 1 95 ? 8.278 10.989 30.921 1.00 38.09 96 ASN A O 1
ATOM 708 N N . LYS A 1 96 ? 10.060 11.193 29.616 1.00 34.07 97 LYS A N 1
ATOM 709 C CA . LYS A 1 96 ? 9.292 11.204 28.377 1.00 35.80 97 LYS A CA 1
ATOM 710 C C . LYS A 1 96 ? 9.985 10.472 27.262 1.00 36.36 97 LYS A C 1
ATOM 711 O O . LYS A 1 96 ? 11.117 10.004 27.427 1.00 36.65 97 LYS A O 1
ATOM 717 N N . LEU A 1 97 ? 9.268 10.378 26.134 1.00 33.81 98 LEU A N 1
ATOM 718 C CA . LEU A 1 97 ? 9.768 9.837 24.914 1.00 32.33 98 LEU A CA 1
ATOM 719 C C . LEU A 1 97 ? 9.961 10.906 23.852 1.00 31.52 98 LEU A C 1
ATOM 720 O O . LEU A 1 97 ? 9.080 11.708 23.600 1.00 30.74 98 LEU A O 1
ATOM 725 N N . PHE A 1 98 ? 11.078 10.780 23.152 1.00 31.47 99 PHE A N 1
ATOM 726 C CA . PHE A 1 98 ? 11.422 11.542 21.965 1.00 37.12 99 PHE A CA 1
ATOM 727 C C . PHE A 1 98 ? 11.382 10.619 20.777 1.00 36.30 99 PHE A C 1
ATOM 728 O O . PHE A 1 98 ? 12.073 9.620 20.759 1.00 41.54 99 PHE A O 1
ATOM 736 N N . PHE A 1 99 ? 10.608 10.939 19.777 1.00 40.11 100 PHE A N 1
ATOM 737 C CA . PHE A 1 99 ? 10.432 10.037 18.660 1.00 40.60 100 PHE A CA 1
ATOM 738 C C . PHE A 1 99 ? 11.227 10.402 17.391 1.00 44.55 100 PHE A C 1
ATOM 739 O O . PHE A 1 99 ? 11.216 11.561 16.973 1.00 42.50 100 PHE A O 1
ATOM 747 N N . GLY A 1 100 ? 11.800 9.392 16.716 1.00 43.82 101 GLY A N 1
ATOM 748 C CA . GLY A 1 100 ? 12.237 9.560 15.323 1.00 41.25 101 GLY A CA 1
ATOM 749 C C . GLY A 1 100 ? 11.072 9.698 14.350 1.00 43.33 101 GLY A C 1
ATOM 750 O O . GLY A 1 100 ? 9.906 9.484 14.714 1.00 41.16 101 GLY A O 1
ATOM 751 N N . GLY A 1 101 ? 11.388 10.027 13.095 1.00 39.67 102 GLY A N 1
ATOM 752 C CA . GLY A 1 101 ? 10.407 10.046 12.019 1.00 38.81 102 GLY A CA 1
ATOM 753 C C . GLY A 1 101 ? 9.838 8.651 11.828 1.00 40.45 102 GLY A C 1
ATOM 754 O O . GLY A 1 101 ? 10.519 7.647 12.041 1.00 40.99 102 GLY A O 1
ATOM 755 N N . LEU A 1 102 ? 8.578 8.562 11.453 1.00 40.79 103 LEU A N 1
ATOM 756 C CA . LEU A 1 102 ? 7.951 7.235 11.299 1.00 45.51 103 LEU A CA 1
ATOM 757 C C . LEU A 1 102 ? 8.454 6.548 10.025 1.00 47.84 103 LEU A C 1
ATOM 758 O O . LEU A 1 102 ? 8.879 7.211 9.111 1.00 53.12 103 LEU A O 1
ATOM 763 N N . THR A 1 103 ? 8.417 5.223 9.994 1.00 48.85 104 THR A N 1
ATOM 764 C CA . THR A 1 103 ? 8.710 4.465 8.790 1.00 47.21 104 THR A CA 1
ATOM 765 C C . THR A 1 103 ? 7.486 3.589 8.573 1.00 42.12 104 THR A C 1
ATOM 766 O O . THR A 1 103 ? 7.245 2.738 9.386 1.00 43.85 104 THR A O 1
ATOM 770 N N . ARG A 1 104 ? 6.726 3.814 7.497 1.00 40.42 105 ARG A N 1
ATOM 771 C CA . ARG A 1 104 ? 5.633 2.929 7.124 1.00 44.62 105 ARG A CA 1
ATOM 772 C C . ARG A 1 104 ? 6.058 2.024 6.010 1.00 40.05 105 ARG A C 1
ATOM 773 O O . ARG A 1 104 ? 6.709 2.442 5.051 1.00 41.59 105 ARG A O 1
ATOM 781 N N . ILE A 1 105 ? 5.584 0.806 6.099 1.00 38.39 106 ILE A N 1
ATOM 782 C CA . ILE A 1 105 ? 6.009 -0.286 5.251 1.00 44.22 106 ILE A CA 1
ATOM 783 C C . ILE A 1 105 ? 4.772 -1.109 4.939 1.00 43.45 106 ILE A C 1
ATOM 784 O O . ILE A 1 105 ? 4.030 -1.421 5.836 1.00 45.58 106 ILE A O 1
ATOM 789 N N . GLU A 1 106 ? 4.509 -1.389 3.663 1.00 49.27 107 GLU A N 1
ATOM 790 C CA . GLU A 1 106 ? 3.339 -2.182 3.268 1.00 51.15 107 GLU A CA 1
ATOM 791 C C . GLU A 1 106 ? 3.754 -3.225 2.260 1.00 46.54 107 GLU A C 1
ATOM 792 O O . GLU A 1 106 ? 4.829 -3.144 1.662 1.00 53.22 107 GLU A O 1
ATOM 798 N N . GLY A 1 107 ? 2.922 -4.241 2.111 1.00 51.49 108 GLY A N 1
ATOM 799 C CA . GLY A 1 107 ? 3.106 -5.234 1.055 1.00 56.92 108 GLY A CA 1
ATOM 800 C C . GLY A 1 107 ? 2.425 -4.819 -0.252 1.00 65.42 108 GLY A C 1
ATOM 801 O O . GLY A 1 107 ? 1.624 -3.840 -0.283 1.00 60.16 108 GLY A O 1
ATOM 802 N N . GLU A 1 108 ? 2.743 -5.535 -1.332 1.00 69.56 109 GLU A N 1
ATOM 803 C CA . GLU A 1 108 ? 2.015 -5.351 -2.605 1.00 82.93 109 GLU A CA 1
ATOM 804 C C . GLU A 1 108 ? 0.556 -5.800 -2.455 1.00 82.64 109 GLU A C 1
ATOM 805 O O . GLU A 1 108 ? 0.281 -6.742 -1.709 1.00 76.31 109 GLU A O 1
ATOM 811 N N . PRO A 1 109 ? -0.388 -5.105 -3.124 1.00 93.49 110 PRO A N 1
ATOM 812 C CA . PRO A 1 109 ? -1.794 -5.488 -2.979 1.00 94.18 110 PRO A CA 1
ATOM 813 C C . PRO A 1 109 ? -2.202 -6.521 -4.025 1.00 81.92 110 PRO A C 1
ATOM 814 O O . PRO A 1 109 ? -2.616 -7.609 -3.647 1.00 85.04 110 PRO A O 1
ATOM 818 N N . ALA B 1 9 ? -12.934 3.055 15.474 1.00 76.36 10 ALA B N 1
ATOM 819 C CA . ALA B 1 9 ? -12.579 4.459 15.078 1.00 78.63 10 ALA B CA 1
ATOM 820 C C . ALA B 1 9 ? -13.697 5.469 15.358 1.00 79.28 10 ALA B C 1
ATOM 821 O O . ALA B 1 9 ? -14.345 5.983 14.421 1.00 77.65 10 ALA B O 1
ATOM 823 N N . ARG B 1 10 ? -13.890 5.758 16.651 1.00 72.80 11 ARG B N 1
ATOM 824 C CA . ARG B 1 10 ? -14.839 6.781 17.130 1.00 78.55 11 ARG B CA 1
ATOM 825 C C . ARG B 1 10 ? -14.758 8.041 16.246 1.00 79.00 11 ARG B C 1
ATOM 826 O O . ARG B 1 10 ? -13.645 8.564 15.976 1.00 65.64 11 ARG B O 1
ATOM 834 N N . ILE B 1 11 ? -15.915 8.519 15.778 1.00 68.64 12 ILE B N 1
ATOM 835 C CA . ILE B 1 11 ? -15.968 9.774 14.992 1.00 66.67 12 ILE B CA 1
ATOM 836 C C . ILE B 1 11 ? -16.475 10.867 15.905 1.00 53.08 12 ILE B C 1
ATOM 837 O O . ILE B 1 11 ? -17.383 10.627 16.643 1.00 55.11 12 ILE B O 1
ATOM 842 N N . TYR B 1 12 ? -15.888 12.064 15.839 1.00 53.65 13 TYR B N 1
ATOM 843 C CA . TYR B 1 12 ? -16.247 13.170 16.704 1.00 50.93 13 TYR B CA 1
ATOM 844 C C . TYR B 1 12 ? -16.401 14.447 15.906 1.00 56.35 13 TYR B C 1
ATOM 845 O O . TYR B 1 12 ? -15.613 14.720 14.985 1.00 56.26 13 TYR B O 1
ATOM 854 N N . LYS B 1 13 ? -17.350 15.284 16.322 1.00 50.87 14 LYS B N 1
ATOM 855 C CA . LYS B 1 13 ? -17.533 16.567 15.693 1.00 51.22 14 LYS B CA 1
ATOM 856 C C . LYS B 1 13 ? -16.672 17.582 16.359 1.00 45.81 14 LYS B C 1
ATOM 857 O O . LYS B 1 13 ? -16.310 17.434 17.519 1.00 49.00 14 LYS B O 1
ATOM 863 N N . GLU B 1 14 ? -16.334 18.624 15.609 1.00 45.94 15 GLU B N 1
ATOM 864 C CA . GLU B 1 14 ? -15.565 19.734 16.117 1.00 44.72 15 GLU B CA 1
ATOM 865 C C . GLU B 1 14 ? -16.202 20.284 17.411 1.00 52.40 15 GLU B C 1
ATOM 866 O O . GLU B 1 14 ? -17.439 20.367 17.496 1.00 55.82 15 GLU B O 1
ATOM 872 N N . GLY B 1 15 ? -15.365 20.632 18.405 1.00 46.20 16 GLY B N 1
ATOM 873 C CA . GLY B 1 15 ? -15.791 20.998 19.771 1.00 47.77 16 GLY B CA 1
ATOM 874 C C . GLY B 1 15 ? -16.335 19.976 20.798 1.00 44.99 16 GLY B C 1
ATOM 875 O O . GLY B 1 15 ? -16.541 20.337 21.951 1.00 45.37 16 GLY B O 1
ATOM 876 N N . GLU B 1 16 ? -16.613 18.741 20.408 1.00 42.67 17 GLU B N 1
ATOM 877 C CA . GLU B 1 16 ? -16.993 17.691 21.366 1.00 46.91 17 GLU B CA 1
ATOM 878 C C . GLU B 1 16 ? -15.850 17.388 22.376 1.00 48.44 17 GLU B C 1
ATOM 879 O O . GLU B 1 16 ? -14.670 17.449 22.032 1.00 46.16 17 GLU B O 1
ATOM 885 N N . LYS B 1 17 ? -16.255 16.968 23.566 1.00 45.46 18 LYS B N 1
ATOM 886 C CA . LYS B 1 17 ? -15.415 16.379 24.572 1.00 52.52 18 LYS B CA 1
ATOM 887 C C . LYS B 1 17 ? -15.045 14.965 24.192 1.00 51.54 18 LYS B C 1
ATOM 888 O O . LYS B 1 17 ? -15.858 14.270 23.579 1.00 52.11 18 LYS B O 1
ATOM 894 N N . VAL B 1 18 ? -13.798 14.576 24.516 1.00 43.69 19 VAL B N 1
ATOM 895 C CA . VAL B 1 18 ? -13.281 13.222 24.215 1.00 41.78 19 VAL B CA 1
ATOM 896 C C . VAL B 1 18 ? -12.514 12.765 25.432 1.00 40.52 19 VAL B C 1
ATOM 897 O O . VAL B 1 18 ? -11.686 13.500 26.028 1.00 48.65 19 VAL B O 1
ATOM 901 N N . GLN B 1 19 ? -12.798 11.541 25.796 1.00 41.81 20 GLN B N 1
ATOM 902 C CA . GLN B 1 19 ? -12.167 10.860 26.871 1.00 48.46 20 GLN B CA 1
ATOM 903 C C . GLN B 1 19 ? -11.378 9.671 26.304 1.00 48.25 20 GLN B C 1
ATOM 904 O O . GLN B 1 19 ? -11.974 8.788 25.651 1.00 43.03 20 GLN B O 1
ATOM 910 N N . VAL B 1 20 ? -10.054 9.639 26.567 1.00 43.53 21 VAL B N 1
ATOM 911 C CA . VAL B 1 20 ? -9.215 8.468 26.167 1.00 40.97 21 VAL B CA 1
ATOM 912 C C . VAL B 1 20 ? -8.727 7.724 27.396 1.00 41.67 21 VAL B C 1
ATOM 913 O O . VAL B 1 20 ? -8.194 8.317 28.335 1.00 40.02 21 VAL B O 1
ATOM 917 N N . ASP B 1 21 ? -8.935 6.423 27.367 1.00 35.66 22 ASP B N 1
ATOM 918 C CA . ASP B 1 21 ? -8.607 5.546 28.426 1.00 42.65 22 ASP B CA 1
ATOM 919 C C . ASP B 1 21 ? -7.389 4.683 28.043 1.00 42.41 22 ASP B C 1
ATOM 920 O O . ASP B 1 21 ? -6.974 4.611 26.886 1.00 42.95 22 ASP B O 1
ATOM 925 N N . CYS B 1 22 ? -6.908 3.977 29.041 1.00 43.93 23 CYS B N 1
ATOM 926 C CA . CYS B 1 22 ? -5.853 2.994 28.943 1.00 52.57 23 CYS B CA 1
ATOM 927 C C . CYS B 1 22 ? -6.300 1.773 29.740 1.00 43.59 23 CYS B C 1
ATOM 928 O O . CYS B 1 22 ? -6.544 1.847 30.936 1.00 45.90 23 CYS B O 1
ATOM 931 N N . ASP B 1 23 ? -6.373 0.644 29.073 1.00 48.78 24 ASP B N 1
ATOM 932 C CA . ASP B 1 23 ? -6.743 -0.633 29.690 1.00 47.38 24 ASP B CA 1
ATOM 933 C C . ASP B 1 23 ? -5.533 -1.405 30.197 1.00 49.03 24 ASP B C 1
ATOM 934 O O . ASP B 1 23 ? -5.680 -2.564 30.523 1.00 41.99 24 ASP B O 1
ATOM 939 N N . LEU B 1 24 ? -4.347 -0.797 30.286 1.00 43.53 25 LEU B N 1
ATOM 940 C CA . LEU B 1 24 ? -3.226 -1.515 30.922 1.00 46.35 25 LEU B CA 1
ATOM 941 C C . LEU B 1 24 ? -3.574 -1.960 32.327 1.00 46.47 25 LEU B C 1
ATOM 942 O O . LEU B 1 24 ? -4.171 -1.207 33.081 1.00 48.20 25 LEU B O 1
ATOM 947 N N . LYS B 1 25 ? -3.156 -3.159 32.701 1.00 48.94 26 LYS B N 1
ATOM 948 C CA . LYS B 1 25 ? -3.231 -3.582 34.117 1.00 52.62 26 LYS B CA 1
ATOM 949 C C . LYS B 1 25 ? -2.526 -2.579 35.049 1.00 55.21 26 LYS B C 1
ATOM 950 O O . LYS B 1 25 ? -1.447 -2.067 34.711 1.00 55.97 26 LYS B O 1
ATOM 956 N N . GLN B 1 26 ? -3.137 -2.279 36.201 1.00 55.18 27 GLN B N 1
ATOM 957 C CA . GLN B 1 26 ? -2.554 -1.353 37.173 1.00 58.19 27 GLN B CA 1
ATOM 958 C C . GLN B 1 26 ? -1.209 -1.959 37.619 1.00 64.72 27 GLN B C 1
ATOM 959 O O . GLN B 1 26 ? -1.060 -3.184 37.824 1.00 63.76 27 GLN B O 1
ATOM 965 N N . SER B 1 27 ? -0.212 -1.106 37.664 1.00 55.03 28 SER B N 1
ATOM 966 C CA . SER B 1 27 ? 0.996 -1.406 38.384 1.00 59.59 28 SER B CA 1
ATOM 967 C C . SER B 1 27 ? 1.519 -0.060 38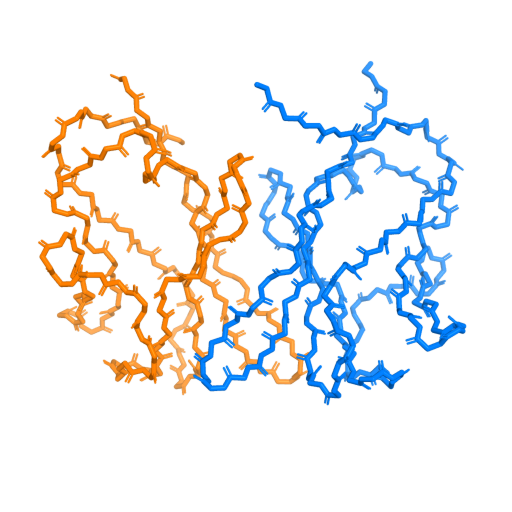.872 1.00 53.89 28 SER B C 1
ATOM 968 O O . SER B 1 27 ? 0.869 0.991 38.704 1.00 56.88 28 SER B O 1
ATOM 971 N N . GLY B 1 28 ? 2.645 -0.056 39.530 1.00 47.44 29 GLY B N 1
ATOM 972 C CA . GLY B 1 28 ? 3.127 1.260 39.941 1.00 53.56 29 GLY B CA 1
ATOM 973 C C . GLY B 1 28 ? 4.152 1.747 38.940 1.00 46.96 29 GLY B C 1
ATOM 974 O O . GLY B 1 28 ? 5.085 2.362 39.331 1.00 47.86 29 GLY B O 1
ATOM 975 N N . THR B 1 29 ? 4.010 1.431 37.661 1.00 45.33 30 THR B N 1
ATOM 976 C CA . THR B 1 29 ? 5.112 1.619 36.720 1.00 44.24 30 THR B CA 1
ATOM 977 C C . THR B 1 29 ? 4.881 2.822 35.830 1.00 38.36 30 THR B C 1
ATOM 978 O O . THR B 1 29 ? 3.720 3.143 35.466 1.00 39.57 30 THR B O 1
ATOM 982 N N . LEU B 1 30 ? 6.001 3.461 35.466 1.00 33.67 31 LEU B N 1
ATOM 983 C CA . LEU B 1 30 ? 6.025 4.644 34.632 1.00 35.81 31 LEU B CA 1
ATOM 984 C C . LEU B 1 30 ? 5.407 4.250 33.313 1.00 32.58 31 LEU B C 1
ATOM 985 O O . LEU B 1 30 ? 5.752 3.228 32.763 1.00 33.62 31 LEU B O 1
ATOM 990 N N . THR B 1 31 ? 4.459 5.060 32.864 1.00 31.18 32 THR B N 1
ATOM 991 C CA . THR B 1 31 ? 3.591 4.753 31.732 1.00 35.75 32 THR B CA 1
ATOM 992 C C . THR B 1 31 ? 3.535 6.014 30.885 1.00 36.01 32 THR B C 1
ATOM 993 O O . THR B 1 31 ? 3.287 7.088 31.407 1.00 34.17 32 THR B O 1
ATOM 997 N N . PHE B 1 32 ? 3.823 5.856 29.589 1.00 36.78 33 PHE B N 1
ATOM 998 C CA . PHE B 1 32 ? 3.879 6.965 28.653 1.00 33.99 33 PHE B CA 1
ATOM 999 C C . PHE B 1 32 ? 2.648 6.983 27.809 1.00 31.22 33 PHE B C 1
ATOM 1000 O O . PHE B 1 32 ? 2.279 5.949 27.293 1.00 30.28 33 PHE B O 1
ATOM 1008 N N . TRP B 1 33 ? 2.119 8.176 27.550 1.00 31.05 34 TRP B N 1
ATOM 1009 C CA . TRP B 1 33 ? 1.011 8.351 26.609 1.00 30.58 34 TRP B CA 1
ATOM 1010 C C . TRP B 1 33 ? 1.478 9.166 25.465 1.00 28.03 34 TRP B C 1
ATOM 1011 O O . TRP B 1 33 ? 2.104 10.223 25.638 1.00 32.37 34 TRP B O 1
ATOM 1022 N N . PHE B 1 34 ? 1.069 8.746 24.279 1.00 29.64 35 PHE B N 1
ATOM 1023 C CA . PHE B 1 34 ? 1.411 9.425 23.067 1.00 32.18 35 PHE B CA 1
ATOM 1024 C C . PHE B 1 34 ? 0.452 9.083 21.989 1.00 31.87 35 PHE B C 1
ATOM 1025 O O . PHE B 1 34 ? -0.352 8.178 22.138 1.00 35.43 35 PHE B O 1
ATOM 1033 N N . ARG B 1 35 ? 0.582 9.780 20.870 1.00 35.01 36 ARG B N 1
ATOM 1034 C CA . ARG B 1 35 ? -0.275 9.535 19.755 1.00 38.81 36 ARG B CA 1
ATOM 1035 C C . ARG B 1 35 ? 0.462 9.569 18.462 1.00 38.25 36 ARG B C 1
ATOM 1036 O O . ARG B 1 35 ? 1.486 10.284 18.328 1.00 36.52 36 ARG B O 1
ATOM 1044 N N . ILE B 1 36 ? -0.138 8.896 17.489 1.00 37.84 37 ILE B N 1
ATOM 1045 C CA . ILE B 1 36 ? 0.475 8.703 16.167 1.00 44.94 37 ILE B CA 1
ATOM 1046 C C . ILE B 1 36 ? -0.514 9.216 15.127 1.00 43.42 37 ILE B C 1
ATOM 1047 O O . ILE B 1 36 ? -1.649 8.760 15.083 1.00 39.92 37 ILE B O 1
ATOM 1052 N N . ASN B 1 37 ? -0.099 10.161 14.309 1.00 40.55 38 ASN B N 1
ATOM 1053 C CA . ASN B 1 37 ? -1.008 10.709 13.324 1.00 50.20 38 ASN B CA 1
ATOM 1054 C C . ASN B 1 37 ? -0.166 10.819 12.046 1.00 59.24 38 ASN B C 1
ATOM 1055 O O . ASN B 1 37 ? 1.021 10.311 11.995 1.00 50.51 38 ASN B O 1
ATOM 1060 N N . SER B 1 38 ? -0.728 11.459 11.019 1.00 56.56 39 SER B N 1
ATOM 1061 C CA . SER B 1 38 ? -0.043 11.482 9.714 1.00 60.54 39 SER B CA 1
ATOM 1062 C C . SER B 1 38 ? 1.126 12.450 9.672 1.00 60.43 39 SER B C 1
ATOM 1063 O O . SER B 1 38 ? 1.951 12.334 8.785 1.00 62.47 39 SER B O 1
ATOM 1066 N N . LYS B 1 39 ? 1.233 13.368 10.632 1.00 61.62 40 LYS B N 1
ATOM 1067 C CA . LYS B 1 39 ? 2.465 14.167 10.778 1.00 65.09 40 LYS B CA 1
ATOM 1068 C C . LYS B 1 39 ? 3.570 13.533 11.671 1.00 65.62 40 LYS B C 1
ATOM 1069 O O . LYS B 1 39 ? 4.643 14.138 11.835 1.00 61.43 40 LYS B O 1
ATOM 1075 N N . GLY B 1 40 ? 3.323 12.339 12.228 1.00 47.54 41 GLY B N 1
ATOM 1076 C CA . GLY B 1 40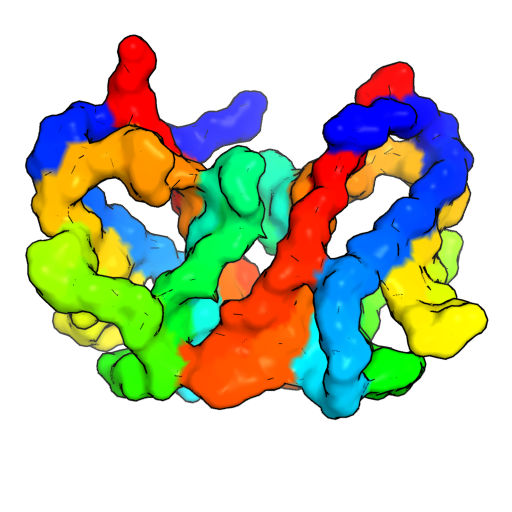 ? 4.255 11.741 13.159 1.00 45.90 41 GLY B CA 1
ATOM 1077 C C . GLY B 1 40 ? 3.707 11.277 14.505 1.00 45.74 41 GLY B C 1
ATOM 1078 O O . GLY B 1 40 ? 2.486 11.288 14.784 1.00 45.12 41 GLY B O 1
ATOM 1079 N N . ALA B 1 41 ? 4.661 10.881 15.332 1.00 44.16 42 ALA B N 1
ATOM 1080 C CA . ALA B 1 41 ? 4.458 10.479 16.711 1.00 41.48 42 ALA B CA 1
ATOM 1081 C C . ALA B 1 41 ? 4.592 11.711 17.547 1.00 41.53 42 ALA B C 1
ATOM 1082 O O . ALA B 1 41 ? 5.528 12.484 17.345 1.00 42.29 42 ALA B O 1
ATOM 1084 N N . ASP B 1 42 ? 3.630 11.885 18.460 1.00 40.22 43 ASP B N 1
ATOM 1085 C CA . ASP B 1 42 ? 3.529 13.051 19.288 1.00 44.15 43 ASP B CA 1
ATOM 1086 C C . ASP B 1 42 ? 3.397 12.582 20.774 1.00 39.78 43 ASP B C 1
ATOM 1087 O O . ASP B 1 42 ? 2.557 11.757 21.151 1.00 35.57 43 ASP B O 1
ATOM 1092 N N . TYR B 1 43 ? 4.307 13.058 21.601 1.00 36.84 44 TYR B N 1
ATOM 1093 C CA . TYR B 1 43 ? 4.350 12.651 22.983 1.00 38.72 44 TYR B CA 1
ATOM 1094 C C . TYR B 1 43 ? 3.369 13.552 23.748 1.00 36.90 44 TYR B C 1
ATOM 1095 O O . TYR B 1 43 ? 3.303 14.751 23.490 1.00 32.80 44 TYR B O 1
ATOM 1104 N N . LEU B 1 44 ? 2.633 12.954 24.681 1.00 35.75 45 LEU B N 1
ATOM 1105 C CA . LEU B 1 44 ? 1.589 13.669 25.434 1.00 33.94 45 LEU B CA 1
ATOM 1106 C C . LEU B 1 44 ? 1.982 13.864 26.900 1.00 33.74 45 LEU B C 1
ATOM 1107 O O . LEU B 1 44 ? 2.201 14.992 27.321 1.00 34.63 45 LEU B O 1
ATOM 1112 N N . PHE B 1 45 ? 2.054 12.779 27.673 1.00 29.40 46 PHE B N 1
ATOM 1113 C CA . PHE B 1 45 ? 2.402 12.891 29.131 1.00 30.61 46 PHE B CA 1
ATOM 1114 C C . PHE B 1 45 ? 2.807 11.556 29.688 1.00 23.25 46 PHE B C 1
ATOM 1115 O O . PHE B 1 45 ? 2.651 10.527 29.039 1.00 26.73 46 PHE B O 1
ATOM 1123 N N . SER B 1 46 ? 3.328 11.563 30.874 1.00 22.50 47 SER B N 1
ATOM 1124 C CA . SER B 1 46 ? 3.673 10.298 31.518 1.00 28.95 47 SER B CA 1
ATOM 1125 C C . SER B 1 46 ? 3.237 10.335 32.961 1.00 32.15 47 SER B C 1
ATOM 1126 O O . SER B 1 46 ? 3.207 11.431 33.568 1.00 30.73 47 SER B O 1
ATOM 1129 N N . VAL B 1 47 ? 2.834 9.163 33.478 1.00 31.72 48 VAL B N 1
ATOM 1130 C CA . VAL B 1 47 ? 2.384 9.030 34.848 1.00 36.10 48 VAL B CA 1
ATOM 1131 C C . VAL B 1 47 ? 2.946 7.769 35.469 1.00 34.53 48 VAL B C 1
ATOM 1132 O O . VAL B 1 47 ? 3.363 6.833 34.770 1.00 39.32 48 VAL B O 1
ATOM 1136 N N . LYS B 1 48 ? 2.957 7.781 36.790 1.00 34.27 49 LYS B N 1
ATOM 1137 C CA . LYS B 1 48 ? 3.312 6.629 37.605 1.00 40.91 49 LYS B CA 1
ATOM 1138 C C . LYS B 1 48 ? 2.237 6.571 38.703 1.00 41.37 49 LYS B C 1
ATOM 1139 O O . LYS B 1 48 ? 2.089 7.525 39.519 1.00 39.85 49 LYS B O 1
ATOM 1145 N N . SER B 1 49 ? 1.440 5.499 38.665 1.00 40.25 50 SER B N 1
ATOM 1146 C CA . SER B 1 49 ? 0.176 5.427 39.433 1.00 44.41 50 SER B CA 1
ATOM 1147 C C . SER B 1 49 ? -0.552 6.681 39.062 1.00 40.67 50 SER B C 1
ATOM 1148 O O . SER B 1 49 ? -0.730 6.903 37.882 1.00 47.74 50 SER B O 1
ATOM 1151 N N . ALA B 1 50 ? -0.919 7.539 40.016 1.00 44.95 51 ALA B N 1
ATOM 1152 C CA . ALA B 1 50 ? -1.673 8.758 39.698 1.00 44.29 51 ALA B CA 1
ATOM 1153 C C . ALA B 1 50 ? -0.799 10.034 39.587 1.00 45.21 51 ALA B C 1
ATOM 1154 O O . ALA B 1 50 ? -1.326 11.135 39.343 1.00 44.55 51 ALA B O 1
ATOM 1156 N N . ASP B 1 51 ? 0.512 9.906 39.784 1.00 43.29 52 ASP B N 1
ATOM 1157 C CA . ASP B 1 51 ? 1.405 11.083 39.749 1.00 44.32 52 ASP B CA 1
ATOM 1158 C C . ASP B 1 51 ? 1.931 11.373 38.359 1.00 38.44 52 ASP B C 1
ATOM 1159 O O . ASP B 1 51 ? 2.487 10.492 37.701 1.00 37.58 52 ASP B O 1
ATOM 1164 N N . ILE B 1 52 ? 1.737 12.601 37.917 1.00 34.86 53 ILE B N 1
ATOM 1165 C CA . ILE B 1 52 ? 2.308 13.058 36.676 1.00 33.27 53 ILE B CA 1
ATOM 1166 C C . ILE B 1 52 ? 3.800 13.194 36.825 1.00 34.18 53 ILE B C 1
ATOM 1167 O O . ILE B 1 52 ? 4.270 13.835 37.747 1.00 33.73 53 ILE B O 1
ATOM 1172 N N . LYS B 1 53 ? 4.538 12.601 35.893 1.00 36.63 54 LYS B N 1
ATOM 1173 C CA . LYS B 1 53 ? 6.000 12.715 35.828 1.00 36.14 54 LYS B CA 1
ATOM 1174 C C . LYS B 1 53 ? 6.539 13.662 34.799 1.00 37.45 54 LYS B C 1
ATOM 1175 O O . LYS B 1 53 ? 7.594 14.286 35.025 1.00 36.02 54 LYS B O 1
ATOM 1181 N N . GLU B 1 54 ? 5.833 13.778 33.680 1.00 40.57 55 GLU B N 1
ATOM 1182 C CA . GLU B 1 54 ? 6.094 14.817 32.680 1.00 40.39 55 GLU B CA 1
ATOM 1183 C C . GLU B 1 54 ? 4.797 15.101 31.892 1.00 38.91 55 GLU B C 1
ATOM 1184 O O . GLU B 1 54 ? 4.000 14.220 31.686 1.00 43.48 55 GLU B O 1
ATOM 1190 N N . ASN B 1 55 ? 4.541 16.346 31.523 1.00 38.72 56 ASN B N 1
ATOM 1191 C CA . ASN B 1 55 ? 3.306 16.685 30.779 1.00 34.80 56 ASN B CA 1
ATOM 1192 C C 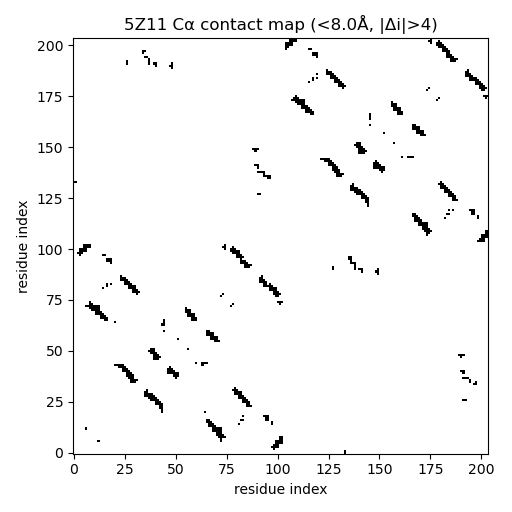. ASN B 1 55 ? 3.655 17.707 29.731 1.00 34.48 56 ASN B C 1
ATOM 1193 O O . ASN B 1 55 ? 4.087 18.776 30.065 1.00 37.82 56 ASN B O 1
ATOM 1198 N N . ASP B 1 56 ? 3.500 17.361 28.466 1.00 36.21 57 ASP B N 1
ATOM 1199 C CA . ASP B 1 56 ? 3.679 18.313 27.363 1.00 41.06 57 ASP B CA 1
ATOM 1200 C C . ASP B 1 56 ? 2.370 19.024 26.922 1.00 39.37 57 ASP B C 1
ATOM 1201 O O . ASP B 1 56 ? 2.387 19.767 25.978 1.00 37.85 57 ASP B O 1
ATOM 1206 N N . LEU B 1 57 ? 1.252 18.786 27.598 1.00 42.41 58 LEU B N 1
ATOM 1207 C CA . LEU B 1 57 ? -0.044 19.332 27.198 1.00 45.97 58 LEU B CA 1
ATOM 1208 C C . LEU B 1 57 ? -0.351 20.697 27.780 1.00 44.38 58 LEU B C 1
ATOM 1209 O O . LEU B 1 57 ? -0.128 20.937 28.963 1.00 45.91 58 LEU B O 1
ATOM 1214 N N . ASN B 1 58 ? -0.923 21.566 26.961 1.00 45.41 59 ASN B N 1
ATOM 1215 C CA . ASN B 1 58 ? -1.536 22.772 27.469 1.00 44.47 59 ASN B CA 1
ATOM 1216 C C . ASN B 1 58 ? -2.798 22.416 28.297 1.00 45.33 59 ASN B C 1
ATOM 1217 O O . ASN B 1 58 ? -3.678 21.776 27.793 1.00 43.09 59 ASN B O 1
ATOM 1222 N N . SER B 1 59 ? -2.785 22.769 29.579 1.00 43.81 60 SER B N 1
ATOM 1223 C CA . SER B 1 59 ? -3.942 22.746 30.475 1.00 53.85 60 SER B CA 1
ATOM 1224 C C . SER B 1 59 ? -5.229 23.426 29.963 1.00 52.87 60 SER B C 1
ATOM 1225 O O . SER B 1 59 ? -6.326 22.994 30.275 1.00 50.37 60 SER B O 1
ATOM 1228 N N . GLU B 1 60 ? -5.086 24.506 29.218 1.00 55.31 61 GLU B N 1
ATOM 1229 C CA . GLU B 1 60 ? -6.254 25.127 28.581 1.00 59.35 61 GLU B CA 1
ATOM 1230 C C . GLU B 1 60 ? -7.072 24.074 27.799 1.00 54.19 61 GLU B C 1
ATOM 1231 O O . GLU B 1 60 ? -8.262 24.041 27.951 1.00 56.67 61 GLU B O 1
ATOM 1237 N N . HIS B 1 61 ? -6.420 23.217 26.990 1.00 48.73 62 HIS B N 1
ATOM 1238 C CA . HIS B 1 61 ? -7.075 22.330 26.011 1.00 48.27 62 HIS B CA 1
ATOM 1239 C C . HIS B 1 61 ? -7.176 20.861 26.426 1.00 46.28 62 HIS B C 1
ATOM 1240 O O . HIS B 1 61 ? -7.957 20.089 25.833 1.00 44.56 62 HIS B O 1
ATOM 1247 N N . TYR B 1 62 ? -6.384 20.448 27.416 1.00 42.71 63 TYR B N 1
ATOM 1248 C CA . TYR B 1 62 ? -6.293 19.032 27.754 1.00 42.12 63 TYR B CA 1
ATOM 1249 C C . TYR B 1 62 ? -6.113 18.860 29.246 1.00 43.53 63 TYR B C 1
ATOM 1250 O O . TYR B 1 62 ? -5.324 19.578 29.837 1.00 43.76 63 TYR B O 1
ATOM 1259 N N . THR B 1 63 ? -6.807 17.879 29.825 1.00 40.75 64 THR B N 1
ATOM 1260 C CA . THR 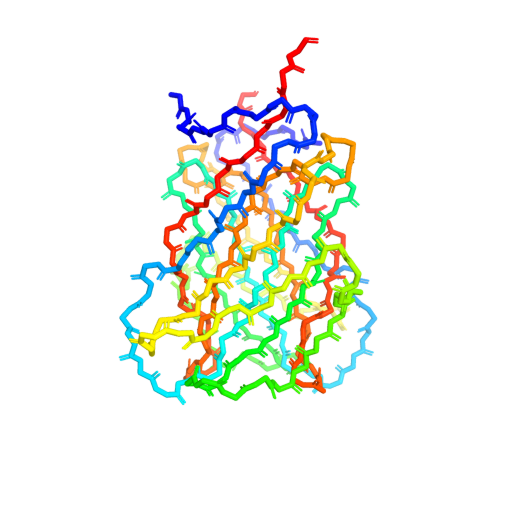B 1 63 ? -6.746 17.609 31.253 1.00 39.56 64 THR B CA 1
ATOM 1261 C C . THR B 1 63 ? -6.334 16.137 31.474 1.00 43.86 64 THR B C 1
ATOM 1262 O O . THR B 1 63 ? -6.861 15.222 30.808 1.00 41.93 64 THR B O 1
ATOM 1266 N N . VAL B 1 64 ? -5.423 15.888 32.425 1.00 42.18 65 VAL B N 1
ATOM 1267 C CA . VAL B 1 64 ? -5.115 14.513 32.785 1.00 43.94 65 VAL B CA 1
ATOM 1268 C C . VAL B 1 64 ? -5.921 14.257 34.018 1.00 46.90 65 VAL B C 1
ATOM 1269 O O . VAL B 1 64 ? -5.577 14.696 35.095 1.00 42.33 65 VAL B O 1
ATOM 1273 N N . ASN B 1 65 ? -6.971 13.484 33.867 1.00 55.62 66 ASN B N 1
ATOM 1274 C CA . ASN B 1 65 ? -7.919 13.261 34.945 1.00 55.09 66 ASN B CA 1
ATOM 1275 C C . ASN B 1 65 ? -7.449 11.990 35.624 1.00 47.68 66 ASN B C 1
ATOM 1276 O O . ASN B 1 65 ? -7.257 10.969 34.978 1.00 52.84 66 ASN B O 1
ATOM 1281 N N . THR B 1 66 ? -7.261 12.047 36.924 1.00 59.97 67 THR B N 1
ATOM 1282 C CA . THR B 1 66 ? -6.879 10.885 37.746 1.00 64.31 67 THR B CA 1
ATOM 1283 C C . THR B 1 66 ? -7.965 10.513 38.755 1.00 66.26 67 THR B C 1
ATOM 1284 O O . THR B 1 66 ? -7.724 9.707 39.644 1.00 77.10 67 THR B O 1
ATOM 1288 N N . ASN B 1 67 ? -9.166 11.070 38.599 1.00 74.96 68 ASN B N 1
ATOM 1289 C CA . ASN B 1 67 ? -10.321 10.657 39.429 1.00 88.63 68 ASN B CA 1
ATOM 1290 C C . ASN B 1 67 ? -10.696 9.187 39.148 1.00 96.01 68 ASN B C 1
ATOM 1291 O O . ASN B 1 67 ? -10.280 8.597 38.127 1.00 92.37 68 ASN B O 1
ATOM 1296 N N . SER B 1 68 ? -11.448 8.603 40.084 1.00 94.66 69 SER B N 1
ATOM 1297 C CA . SER B 1 68 ? -11.932 7.224 39.964 1.00 95.63 69 SER B CA 1
ATOM 1298 C C . SER B 1 68 ? -10.841 6.128 39.930 1.00 86.69 69 SER B C 1
ATOM 1299 O O . SER B 1 68 ? -11.058 5.076 39.331 1.00 88.38 69 SER B O 1
ATOM 1302 N N . GLY B 1 69 ? -9.683 6.368 40.554 1.00 84.46 70 GLY B N 1
ATOM 1303 C CA . GLY B 1 69 ? -8.639 5.335 40.704 1.00 74.85 70 GLY B CA 1
ATOM 1304 C C . GLY B 1 69 ? -7.933 4.866 39.432 1.00 79.03 70 GLY B C 1
ATOM 1305 O O . GLY B 1 69 ? -7.209 3.868 39.467 1.00 70.86 70 GLY B O 1
ATOM 1306 N N . LYS B 1 70 ? -8.151 5.566 38.311 1.00 79.40 71 LYS B N 1
ATOM 1307 C CA . LYS B 1 70 ? -7.484 5.281 37.033 1.00 76.81 71 LYS B CA 1
ATOM 1308 C C . LYS B 1 70 ? -7.102 6.601 36.359 1.00 64.72 71 LYS B C 1
ATOM 1309 O O . LYS B 1 70 ? -7.437 7.684 36.868 1.00 75.97 71 LYS B O 1
ATOM 1315 N N . VAL B 1 71 ? -6.456 6.511 35.198 1.00 58.90 72 VAL B N 1
ATOM 1316 C CA . VAL B 1 71 ? -5.965 7.692 34.480 1.00 48.42 72 VAL B CA 1
ATOM 1317 C C . VAL B 1 71 ? -6.599 7.809 33.106 1.00 41.25 72 VAL B C 1
ATOM 1318 O O . VAL B 1 71 ? -6.683 6.837 32.329 1.00 41.91 72 VAL B O 1
ATOM 1322 N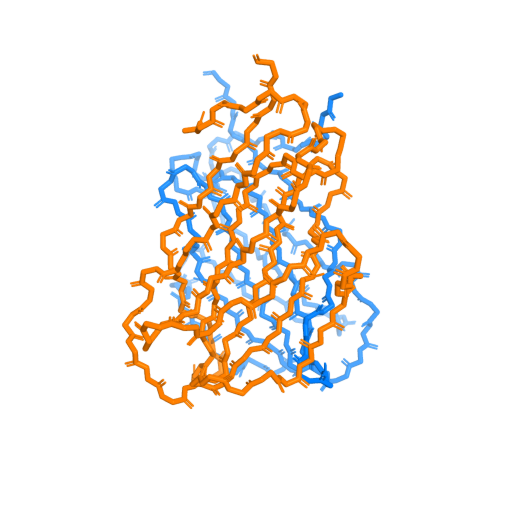 N . GLN B 1 72 ? -7.051 9.020 32.798 1.00 42.08 73 GLN B N 1
ATOM 1323 C CA . GLN B 1 72 ? -7.580 9.311 31.483 1.00 42.47 73 GLN B CA 1
ATOM 1324 C C . GLN B 1 72 ? -7.249 10.701 30.975 1.00 38.75 73 GLN B C 1
ATOM 1325 O O . GLN B 1 72 ? -7.122 11.672 31.739 1.00 40.67 73 GLN B O 1
ATOM 1331 N N . LEU B 1 73 ? -7.115 10.780 29.647 1.00 36.88 74 LEU B N 1
ATOM 1332 C CA . LEU B 1 73 ? -6.917 12.009 28.939 1.00 34.52 74 LEU B CA 1
ATOM 1333 C C . LEU B 1 73 ? -8.263 12.586 28.492 1.00 38.77 74 LEU B C 1
ATOM 1334 O O . LEU B 1 73 ? -9.009 11.924 27.736 1.00 35.50 74 LEU B O 1
ATOM 1339 N N . ASP B 1 74 ? -8.520 13.837 28.912 1.00 36.02 75 ASP B N 1
ATOM 1340 C CA . ASP B 1 74 ? -9.722 14.589 28.525 1.00 34.43 75 ASP B CA 1
ATOM 1341 C C . ASP B 1 74 ? -9.379 15.645 27.549 1.00 33.11 75 ASP B C 1
ATOM 1342 O O . ASP B 1 74 ? -8.640 16.532 27.881 1.00 37.75 75 ASP B O 1
ATOM 1347 N N . ILE B 1 75 ? -9.931 15.548 26.347 1.00 35.40 76 ILE B N 1
ATOM 1348 C CA . ILE B 1 75 ? -9.800 16.603 25.358 1.00 42.19 76 ILE B CA 1
ATOM 1349 C C . ILE B 1 75 ? -11.051 17.479 25.505 1.00 45.23 76 ILE B C 1
ATOM 1350 O O . ILE B 1 75 ? -12.172 16.965 25.466 1.00 42.97 76 ILE B O 1
ATOM 1355 N N . LYS B 1 76 ? -10.844 18.782 25.704 1.00 48.45 77 LYS B N 1
ATOM 1356 C CA . LYS B 1 76 ? -11.943 19.694 26.050 1.00 47.79 77 LYS B CA 1
ATOM 1357 C C . LYS B 1 76 ? -12.696 20.091 24.830 1.00 49.61 77 LYS B C 1
ATOM 1358 O O . LYS B 1 76 ? -13.890 20.225 24.895 1.00 48.63 77 LYS B O 1
ATOM 1364 N N . SER B 1 77 ? -11.998 20.257 23.706 1.00 47.75 78 SER B N 1
ATOM 1365 C CA . SER B 1 77 ? -12.642 20.730 22.503 1.00 45.97 78 SER B CA 1
ATOM 1366 C C . SER B 1 77 ? -12.002 20.071 21.275 1.00 44.70 78 SER B C 1
ATOM 1367 O O . SER B 1 77 ? -11.031 20.570 20.719 1.00 44.57 78 SER B O 1
ATOM 1370 N N . PHE B 1 78 ? -12.547 18.940 20.838 1.00 44.91 79 PHE B N 1
ATOM 1371 C CA . PHE B 1 78 ? -11.953 18.216 19.711 1.00 44.96 79 PHE B CA 1
ATOM 1372 C C . PHE B 1 78 ? -11.698 19.135 18.521 1.00 56.55 79 PHE B C 1
ATOM 1373 O O . PHE B 1 78 ? -12.584 19.949 18.153 1.00 54.53 79 PHE B O 1
ATOM 1381 N N . LYS B 1 79 ? -10.505 18.988 17.917 1.00 52.67 80 LYS B N 1
ATOM 1382 C CA . LYS B 1 79 ? -10.182 19.553 16.585 1.00 53.99 80 LYS B CA 1
ATOM 1383 C C . LYS B 1 79 ? -9.539 18.467 15.744 1.00 53.81 80 LYS B C 1
ATOM 1384 O O . LYS B 1 79 ? -8.433 18.039 16.065 1.00 56.14 80 LYS B O 1
ATOM 1390 N N . LYS B 1 80 ? -10.264 18.012 14.720 1.00 58.11 81 LYS B N 1
ATOM 1391 C CA . LYS B 1 80 ? -9.803 17.101 13.639 1.00 67.44 81 LYS B CA 1
ATOM 1392 C C . LYS B 1 80 ? -8.311 17.236 13.209 1.00 62.67 81 LYS B C 1
ATOM 1393 O O . LYS B 1 80 ? -7.585 16.265 13.245 1.00 55.67 81 LYS B O 1
ATOM 1399 N N . LYS B 1 81 ? -7.888 18.434 12.817 1.00 59.54 82 LYS B N 1
ATOM 1400 C CA . LYS B 1 81 ? -6.506 18.711 12.406 1.00 72.95 82 LYS B CA 1
ATOM 1401 C C . LYS B 1 81 ? -5.510 18.171 13.444 1.00 71.07 82 LYS B C 1
ATOM 1402 O O . LYS B 1 81 ? -4.545 17.542 13.086 1.00 77.67 82 LYS B O 1
ATOM 1408 N N . THR B 1 82 ? -5.786 18.386 14.722 1.00 68.87 83 THR B N 1
ATOM 1409 C CA . THR B 1 82 ? -4.816 18.192 15.782 1.00 65.46 83 THR B CA 1
ATOM 1410 C C . THR B 1 82 ? -4.933 16.883 16.529 1.00 56.07 83 THR B C 1
ATOM 1411 O O . THR B 1 82 ? -3.924 16.324 16.886 1.00 60.16 83 THR B O 1
ATOM 1415 N N . ASP B 1 83 ? -6.143 16.443 16.828 1.00 52.30 84 ASP B N 1
ATOM 1416 C CA . ASP B 1 83 ? -6.371 15.383 17.811 1.00 48.68 84 ASP B CA 1
ATOM 1417 C C . ASP B 1 83 ? -6.673 14.047 17.201 1.00 45.52 84 ASP B C 1
ATOM 1418 O O . ASP B 1 83 ? -6.810 13.059 17.940 1.00 48.14 84 ASP B O 1
ATOM 1423 N N . SER B 1 84 ? -6.835 14.007 15.881 1.00 40.40 85 SER B N 1
ATOM 1424 C CA . SER B 1 84 ? -7.130 12.769 15.164 1.00 49.52 85 SER B CA 1
ATOM 1425 C C . SER B 1 84 ? -5.884 11.821 15.211 1.00 45.03 85 SER B C 1
ATOM 1426 O O . SER B 1 84 ? -4.791 12.288 15.040 1.00 42.90 85 SER B O 1
ATOM 1429 N N . GLY B 1 85 ? -6.085 10.526 15.452 1.00 47.62 86 GLY B N 1
ATOM 1430 C CA . GLY B 1 85 ? -5.033 9.542 15.269 1.00 46.92 86 GLY B CA 1
ATOM 1431 C C . GLY B 1 85 ? -5.181 8.333 16.136 1.00 45.34 86 GLY B C 1
ATOM 1432 O O . GLY B 1 85 ? -6.304 7.978 16.547 1.00 42.31 86 GLY B O 1
ATOM 1433 N N . VAL B 1 86 ? -4.042 7.672 16.386 1.00 38.97 87 VAL B N 1
ATOM 1434 C CA . VAL B 1 86 ? -3.996 6.495 17.223 1.00 37.38 87 VAL B CA 1
ATOM 1435 C C . VAL B 1 86 ? -3.364 6.905 18.535 1.00 37.35 87 VAL B C 1
ATOM 1436 O O . VAL B 1 86 ? -2.291 7.579 18.506 1.00 37.85 87 VAL B O 1
ATOM 1440 N N . TYR B 1 87 ? -4.020 6.537 19.662 1.00 34.07 88 TYR B N 1
ATOM 1441 C CA . TYR B 1 87 ? -3.573 6.890 21.005 1.00 34.71 88 TYR B CA 1
ATOM 1442 C C . TYR B 1 87 ? -3.073 5.611 21.632 1.00 36.17 88 TYR B C 1
ATOM 1443 O O . TYR B 1 87 ? -3.725 4.592 21.552 1.00 36.43 88 TYR B O 1
ATOM 1452 N N . VAL B 1 88 ? -1.922 5.715 22.291 1.00 35.55 89 VAL B N 1
ATOM 1453 C CA . VAL B 1 88 ? -1.178 4.592 22.836 1.00 36.89 89 VAL B CA 1
ATOM 1454 C C . VAL B 1 88 ? -0.670 4.888 24.230 1.00 32.68 89 VAL B C 1
ATOM 1455 O O . VAL B 1 88 ? -0.178 6.023 24.482 1.00 32.56 89 VAL B O 1
ATOM 1459 N N . CYS B 1 89 ? -0.753 3.880 25.095 1.00 33.00 90 CYS B N 1
ATOM 1460 C CA . CYS B 1 89 ? -0.119 3.923 26.401 1.00 41.08 90 CYS B CA 1
ATOM 1461 C C . CYS B 1 89 ? 0.852 2.743 26.520 1.00 39.84 90 CYS B C 1
ATOM 1462 O O . CYS B 1 89 ? 0.564 1.629 26.058 1.00 35.99 90 CYS B O 1
ATOM 1467 N N . ALA B 1 90 ? 2.005 3.006 27.121 1.00 35.55 91 ALA B N 1
ATOM 1468 C CA . ALA B 1 90 ? 3.069 2.030 27.172 1.00 37.55 91 ALA B CA 1
ATOM 1469 C C . ALA B 1 90 ? 3.733 2.017 28.529 1.00 34.25 91 ALA B C 1
ATOM 1470 O O . ALA B 1 90 ? 4.322 2.989 28.904 1.00 31.49 91 ALA B O 1
ATOM 1472 N N . ALA B 1 91 ? 3.691 0.883 29.218 1.00 34.02 92 ALA B N 1
ATOM 1473 C CA . ALA B 1 91 ? 4.287 0.762 30.519 1.00 36.68 92 ALA B CA 1
ATOM 1474 C C . ALA B 1 91 ? 5.690 0.266 30.305 1.00 36.01 92 ALA B C 1
ATOM 1475 O O . ALA B 1 91 ? 5.914 -0.601 29.539 1.00 39.19 92 ALA B O 1
ATOM 1477 N N . MET B 1 92 ? 6.643 0.801 31.001 1.00 40.82 93 MET B N 1
ATOM 1478 C CA . MET B 1 92 ? 8.022 0.372 30.822 1.00 38.55 93 MET B CA 1
ATOM 1479 C C . MET B 1 92 ? 8.431 -0.542 31.941 1.00 35.62 93 MET B C 1
ATOM 1480 O O . MET B 1 92 ? 8.318 -0.201 33.102 1.00 36.90 93 MET B O 1
ATOM 1485 N N . ASN B 1 93 ? 9.036 -1.651 31.616 1.00 37.66 94 ASN B N 1
ATOM 1486 C CA . ASN B 1 93 ? 9.613 -2.493 32.648 1.00 40.18 94 ASN B CA 1
ATOM 1487 C C . ASN B 1 93 ? 10.571 -3.386 31.941 1.00 33.96 94 ASN B C 1
ATOM 1488 O O . ASN B 1 93 ? 10.330 -3.687 30.779 1.00 34.81 94 ASN B O 1
ATOM 1493 N N . SER B 1 94 ? 11.629 -3.857 32.589 1.00 38.40 95 SER B N 1
ATOM 1494 C CA . SER B 1 94 ? 12.520 -4.865 31.970 1.00 40.74 95 SER B CA 1
ATOM 1495 C C . SER B 1 94 ? 13.165 -4.426 30.643 1.00 36.80 95 SER B C 1
ATOM 1496 O O . SER B 1 94 ? 13.387 -5.250 29.758 1.00 35.29 95 SER B O 1
ATOM 1499 N N . ASN B 1 95 ? 13.430 -3.132 30.526 1.00 35.92 96 ASN B N 1
ATOM 1500 C CA . ASN B 1 95 ? 13.989 -2.509 29.315 1.00 39.35 96 ASN B CA 1
ATOM 1501 C C . ASN B 1 95 ? 13.076 -2.648 28.077 1.00 41.52 96 ASN B C 1
ATOM 1502 O O . ASN B 1 95 ? 13.563 -2.735 26.948 1.00 42.07 96 ASN B O 1
ATOM 1507 N N . LYS B 1 96 ? 11.764 -2.681 28.287 1.00 37.17 97 LYS B N 1
ATOM 1508 C CA . LYS B 1 96 ? 10.818 -2.788 27.200 1.00 35.26 97 LYS B CA 1
ATOM 1509 C C . LYS B 1 96 ? 9.470 -2.137 27.552 1.00 35.92 97 LYS B C 1
ATOM 1510 O O . LYS B 1 96 ? 9.255 -1.707 28.662 1.00 31.99 97 LYS B O 1
ATOM 1516 N N . LEU B 1 97 ? 8.653 -1.999 26.530 1.00 32.85 98 LEU B N 1
ATOM 1517 C CA . LEU B 1 97 ? 7.364 -1.476 26.620 1.00 36.13 98 LEU B CA 1
ATOM 1518 C C . LEU B 1 97 ? 6.276 -2.591 26.487 1.00 36.78 98 LEU B C 1
ATOM 1519 O O . LEU B 1 97 ? 6.386 -3.544 25.682 1.00 32.58 98 LEU B O 1
ATOM 1524 N N . PHE B 1 98 ? 5.225 -2.367 27.271 1.00 31.16 99 PHE B N 1
ATOM 1525 C CA . PHE B 1 98 ? 3.995 -3.142 27.347 1.00 35.70 99 PHE B CA 1
ATOM 1526 C C . PHE B 1 98 ? 2.910 -2.189 26.960 1.00 34.56 99 PHE B C 1
ATOM 1527 O O . PHE B 1 98 ? 2.801 -1.132 27.543 1.00 38.35 99 PHE B O 1
ATOM 1535 N N . PHE B 1 99 ? 2.179 -2.524 25.918 1.00 35.96 100 PHE B N 1
ATOM 1536 C CA . PHE B 1 99 ? 1.244 -1.633 25.337 1.00 34.03 100 PHE B CA 1
ATOM 1537 C C . PHE B 1 99 ? -0.177 -1.987 25.744 1.00 39.69 100 PHE B C 1
ATOM 1538 O O . PHE B 1 99 ? -0.497 -3.175 25.942 1.00 37.20 100 PHE B O 1
ATOM 1546 N N . GLY B 1 100 ? -1.009 -0.937 25.878 1.00 37.13 101 GLY B N 1
ATOM 1547 C CA . GLY B 1 100 ? -2.442 -1.108 26.040 1.00 39.57 101 GLY B CA 1
ATOM 1548 C C . GLY B 1 100 ? -3.112 -1.242 24.695 1.00 42.04 101 GLY B C 1
ATOM 1549 O O . GLY B 1 100 ? -2.463 -1.153 23.656 1.00 41.84 101 GLY B O 1
ATOM 1550 N N . GLY B 1 101 ? -4.429 -1.436 24.721 1.00 42.24 102 GLY B N 1
ATOM 1551 C CA . GLY B 1 101 ? -5.238 -1.443 23.511 1.00 40.59 102 GLY B CA 1
ATOM 1552 C C . GLY B 1 101 ? -5.170 -0.068 22.865 1.00 42.74 102 GLY B C 1
ATOM 1553 O O . GLY B 1 101 ? -5.108 0.927 23.536 1.00 44.07 102 GLY B O 1
ATOM 1554 N N . LEU B 1 102 ? -5.187 -0.003 21.548 1.00 46.17 103 LEU B N 1
ATOM 1555 C CA . LEU B 1 102 ? -5.126 1.282 20.877 1.00 46.12 103 LEU B CA 1
ATOM 1556 C C . LEU B 1 102 ? -6.535 1.937 20.903 1.00 51.68 103 LEU B C 1
ATOM 1557 O O . LEU B 1 102 ? -7.538 1.244 20.880 1.00 48.46 103 LEU B O 1
ATOM 1562 N N . THR B 1 103 ? -6.579 3.254 20.947 1.00 47.65 104 THR B N 1
ATOM 1563 C CA . THR B 1 103 ? -7.792 4.000 20.710 1.00 49.12 104 THR B CA 1
ATOM 1564 C C . THR B 1 103 ? -7.550 4.863 19.470 1.00 46.30 104 THR B C 1
ATOM 1565 O O . THR B 1 103 ? -6.649 5.675 19.458 1.00 48.40 104 THR B O 1
ATOM 1569 N N . ARG B 1 104 ? -8.397 4.691 18.460 1.00 49.31 105 ARG B N 1
ATOM 1570 C CA . ARG B 1 104 ? -8.332 5.397 17.226 1.00 54.76 105 ARG B CA 1
ATOM 1571 C C . ARG B 1 104 ? -9.514 6.390 17.227 1.00 49.60 105 ARG B C 1
ATOM 1572 O O . ARG B 1 104 ? -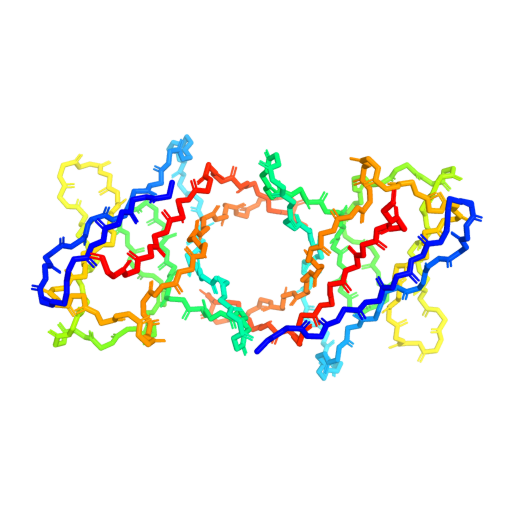10.628 5.998 17.545 1.00 46.98 105 ARG B O 1
ATOM 1580 N N . ILE B 1 105 ? -9.254 7.675 16.958 1.00 46.11 106 ILE B N 1
ATOM 1581 C CA . ILE B 1 105 ? -10.294 8.730 16.895 1.00 48.93 106 ILE B CA 1
ATOM 1582 C C . ILE B 1 105 ? -10.101 9.598 15.660 1.00 51.17 106 ILE B C 1
ATOM 1583 O O . ILE B 1 105 ? -8.952 9.924 15.295 1.00 56.39 106 ILE B O 1
ATOM 1588 N N . GLU B 1 106 ? -11.222 9.963 15.023 1.00 55.40 107 GLU B N 1
ATOM 1589 C CA . GLU B 1 106 ? -11.249 10.727 13.762 1.00 59.12 107 GLU B CA 1
ATOM 1590 C C . GLU B 1 106 ? -12.364 11.764 13.823 1.00 57.30 107 GLU B C 1
ATOM 1591 O O . GLU B 1 106 ? -13.229 11.668 14.687 1.00 50.12 107 GLU B O 1
ATOM 1597 N N . GLY B 1 107 ? -12.300 12.763 12.928 1.00 67.08 108 GLY B N 1
ATOM 1598 C CA . GLY B 1 107 ? -13.342 13.794 12.730 1.00 68.64 108 GLY B CA 1
ATOM 1599 C C . GLY B 1 107 ? -14.502 13.480 11.745 1.00 78.39 108 GLY B C 1
ATOM 1600 O O . GLY B 1 107 ? -14.665 12.334 11.334 1.00 70.89 108 GLY B O 1
ATOM 1601 N N . GLU B 1 108 ? -15.283 14.522 11.374 1.00 83.10 109 GLU B N 1
ATOM 1602 C CA . GLU B 1 108 ? -16.568 14.439 10.621 1.00 83.60 109 GLU B CA 1
ATOM 1603 C C . GLU B 1 108 ? -17.629 13.518 11.238 1.00 86.71 109 GLU B C 1
ATOM 1604 O O . GLU B 1 108 ? -18.769 13.925 11.491 1.00 81.30 109 GLU B O 1
#